Protein AF-A0A8I2YMV3-F1 (afdb_monomer_lite)

Organism: NCBI:txid495285

Foldseek 3Di:
DDDDDDDDDQQDWDDDPNDIDGDHDDPPPDDDPVRPDPPPPDDPPDPDPPPDPDDDDDDDPDPDDDDPPPDPPPVVVVVVVVVVVVVVVPDDDDDDDDDDDDPPPPDDPVVVVVCVVCVVVQVPDPPDDDPPDDDDDDDDPDDPPPCPPPPPVDFDPPDDPPDPVNVVCVVVVDDQQAADDPDPVSPHDNGDDDDDDDDDPDDPPNPDDD

Sequence (210 aa):
MASIPRPLRHLDRLIVGSTTLACHIHEDRTPCAECTSTGQGIIPLFAVPKEENCAAGKRPSDVAGIAPVQESRDAKKALTSLRRTLLSRLNPHDDHSSTPTQPSTSYIDRSARRRAMHPTSQLDSPGVQSPRSSSPGPVKPSRDRSSSSVIEDERPPPLPEHNVGRRLLMKQGWQPGTGLGLGDDGGGLVEPLEVHVMRHRAGLGSGVKV

Secondary structure (DSSP, 8-state):
-PPPP----TT-EEEETTEEEE----TTS---TTTS--STT---SS----------------S-----------HHHHHHHHHHHHHHTT-------------------HHHHHHHH-GGGGTTSTT----------------------------PPPPPTT-HHHHHHHHTT--TTPPPSS-TT--S-SSPPP-----SSPPTTTT---

pLDDT: mean 70.53, std 17.41, range [40.22, 95.94]

Radius of gyration: 31.3 Å; chains: 1; bounding box: 59×68×76 Å

Structure (mmCIF, N/CA/C/O backbone):
data_AF-A0A8I2YMV3-F1
#
_entry.id   AF-A0A8I2YMV3-F1
#
loop_
_atom_site.group_PDB
_atom_site.id
_atom_site.type_symbol
_atom_site.label_atom_id
_atom_site.label_alt_id
_atom_site.label_comp_id
_atom_site.label_asym_id
_atom_site.label_entity_id
_atom_site.label_seq_id
_atom_site.pdbx_PDB_ins_code
_atom_site.Cartn_x
_atom_site.Cartn_y
_atom_site.Cartn_z
_atom_site.occupancy
_atom_site.B_iso_or_equiv
_atom_site.auth_seq_id
_atom_site.auth_comp_id
_atom_site.auth_asym_id
_atom_site.auth_atom_id
_atom_site.pdbx_PDB_model_num
ATOM 1 N N . MET A 1 1 ? 21.345 -22.228 -9.339 1.00 51.81 1 MET A N 1
ATOM 2 C CA . MET A 1 1 ? 22.251 -21.622 -10.338 1.00 51.81 1 MET A CA 1
ATOM 3 C C . MET A 1 1 ? 21.576 -20.352 -10.828 1.00 51.81 1 MET A C 1
ATOM 5 O O . MET A 1 1 ? 20.430 -20.443 -11.243 1.00 51.81 1 MET A O 1
ATOM 9 N N . ALA A 1 2 ? 22.193 -19.182 -10.661 1.00 66.75 2 ALA A N 1
ATOM 10 C CA . ALA A 1 2 ? 21.615 -17.918 -11.126 1.00 66.75 2 ALA A CA 1
ATOM 11 C C . ALA A 1 2 ? 21.965 -17.705 -12.608 1.00 66.75 2 ALA A C 1
ATOM 13 O O . ALA A 1 2 ? 23.070 -18.046 -13.028 1.00 66.75 2 ALA A O 1
ATOM 14 N N . SER A 1 3 ? 21.027 -17.183 -13.398 1.00 82.94 3 SER A N 1
ATOM 15 C CA . SER A 1 3 ? 21.250 -16.857 -14.810 1.00 82.94 3 SER A CA 1
ATOM 16 C C . SER A 1 3 ? 22.216 -15.680 -14.972 1.00 82.94 3 SER A C 1
ATOM 18 O O . SER A 1 3 ? 22.262 -14.784 -14.130 1.00 82.94 3 SER A O 1
ATOM 20 N N . ILE A 1 4 ? 22.952 -15.658 -16.085 1.00 87.88 4 ILE A N 1
ATOM 21 C CA . ILE A 1 4 ? 23.818 -14.534 -16.466 1.00 87.88 4 ILE A CA 1
ATOM 22 C C . ILE A 1 4 ? 22.943 -13.294 -16.739 1.00 87.88 4 ILE A C 1
ATOM 24 O O . ILE A 1 4 ? 21.945 -13.418 -17.456 1.00 87.88 4 ILE A O 1
ATOM 28 N N . PRO A 1 5 ? 23.277 -12.110 -16.187 1.00 89.62 5 PRO A N 1
ATOM 29 C CA . PRO A 1 5 ? 22.501 -10.896 -16.415 1.00 89.62 5 PRO A CA 1
ATOM 30 C C . PRO A 1 5 ? 22.580 -10.473 -17.886 1.00 89.62 5 PRO A C 1
ATOM 32 O O . PRO A 1 5 ? 23.666 -10.384 -18.460 1.00 89.62 5 PRO A O 1
ATOM 35 N N . ARG A 1 6 ? 21.422 -10.191 -18.492 1.00 87.81 6 ARG A N 1
ATOM 36 C CA . ARG A 1 6 ? 21.310 -9.706 -19.872 1.00 87.81 6 ARG A CA 1
ATOM 37 C C . ARG A 1 6 ? 20.899 -8.230 -19.852 1.00 87.81 6 ARG A C 1
ATOM 39 O O . ARG A 1 6 ? 19.921 -7.909 -19.178 1.00 87.81 6 ARG A O 1
ATOM 46 N N . PRO A 1 7 ? 21.621 -7.332 -20.545 1.00 89.75 7 PRO A N 1
ATOM 47 C CA . PRO A 1 7 ? 21.222 -5.933 -20.629 1.00 89.75 7 PRO A CA 1
ATOM 48 C C . PRO A 1 7 ? 19.920 -5.818 -21.424 1.00 89.75 7 PRO A C 1
ATOM 50 O O . PRO A 1 7 ? 19.770 -6.471 -22.457 1.00 89.75 7 PRO A O 1
ATOM 53 N N . LEU A 1 8 ? 19.001 -4.992 -20.932 1.00 90.62 8 LEU A N 1
ATOM 54 C CA . LEU A 1 8 ? 17.726 -4.714 -21.585 1.00 90.62 8 LEU A CA 1
ATOM 55 C C . LEU A 1 8 ? 17.844 -3.482 -22.479 1.00 90.62 8 LEU A C 1
ATOM 57 O O . LEU A 1 8 ? 18.591 -2.552 -22.170 1.00 90.62 8 LEU A O 1
ATOM 61 N N . ARG A 1 9 ? 17.096 -3.483 -23.578 1.00 89.44 9 ARG A N 1
ATOM 62 C CA . ARG A 1 9 ? 16.975 -2.384 -24.539 1.00 89.44 9 ARG A CA 1
ATOM 63 C C . ARG A 1 9 ? 15.565 -1.798 -24.520 1.00 89.44 9 ARG A C 1
ATOM 65 O O . ARG A 1 9 ? 14.621 -2.395 -24.003 1.00 89.44 9 ARG A O 1
ATOM 72 N N . HIS A 1 10 ? 15.429 -0.601 -25.085 1.00 88.75 10 HIS A N 1
ATOM 73 C CA . HIS A 1 10 ? 14.125 0.009 -25.324 1.00 88.75 10 HIS A CA 1
ATOM 74 C C . HIS A 1 10 ? 13.271 -0.919 -26.213 1.00 88.75 10 HIS A C 1
ATOM 76 O O . HIS A 1 10 ? 13.754 -1.393 -27.239 1.00 88.75 10 HIS A O 1
ATOM 82 N N . LEU A 1 11 ? 12.022 -1.158 -25.807 1.00 88.38 11 LEU A N 1
ATOM 83 C CA . LEU A 1 11 ? 11.026 -2.076 -26.383 1.00 88.38 11 LEU A CA 1
ATOM 84 C C . LEU A 1 11 ? 11.278 -3.575 -26.181 1.00 88.38 11 LEU A C 1
ATOM 86 O O . LEU A 1 11 ? 10.556 -4.395 -26.757 1.00 88.38 11 LEU A O 1
ATOM 90 N N . ASP A 1 12 ? 12.228 -3.958 -25.327 1.00 92.25 12 ASP A N 1
ATOM 91 C CA . ASP A 1 12 ? 12.352 -5.361 -24.935 1.00 92.25 12 ASP A CA 1
ATOM 92 C C . ASP A 1 12 ? 11.082 -5.831 -24.213 1.00 92.25 12 ASP A C 1
ATOM 94 O O . ASP A 1 12 ? 10.513 -5.127 -23.375 1.00 92.25 12 ASP A O 1
ATOM 98 N N . ARG A 1 13 ? 10.629 -7.045 -24.540 1.00 92.81 13 ARG A N 1
ATOM 99 C CA . ARG A 1 13 ? 9.453 -7.666 -23.924 1.00 92.81 13 ARG A CA 1
ATOM 100 C C . ARG A 1 13 ? 9.889 -8.722 -22.925 1.00 92.81 13 ARG A C 1
ATOM 102 O O . ARG A 1 13 ? 10.587 -9.671 -23.276 1.00 92.81 13 ARG A O 1
ATOM 109 N N . LEU A 1 14 ? 9.448 -8.564 -21.686 1.00 92.19 14 LEU A N 1
ATOM 110 C CA . LEU A 1 14 ? 9.696 -9.501 -20.601 1.00 92.19 14 LEU A CA 1
ATOM 111 C C . LEU A 1 14 ? 8.418 -10.268 -20.299 1.00 92.19 14 LEU A C 1
ATOM 113 O O . LEU A 1 14 ? 7.356 -9.670 -20.148 1.00 92.19 14 LEU A O 1
ATOM 117 N N . ILE A 1 15 ? 8.529 -11.586 -20.185 1.00 93.06 15 ILE A N 1
ATOM 118 C CA . ILE A 1 15 ? 7.408 -12.450 -19.826 1.00 93.06 15 ILE A CA 1
ATOM 119 C C . ILE A 1 15 ? 7.678 -12.996 -18.430 1.00 93.06 15 ILE A C 1
ATOM 121 O O . ILE A 1 15 ? 8.697 -13.645 -18.196 1.00 93.06 15 ILE A O 1
ATOM 125 N N . VAL A 1 16 ? 6.765 -12.718 -17.504 1.00 93.06 16 VAL A N 1
ATOM 126 C CA . VAL A 1 16 ? 6.800 -13.240 -16.136 1.00 93.06 16 VAL A CA 1
ATOM 127 C C . VAL A 1 16 ? 5.466 -13.925 -15.869 1.00 93.06 16 VAL A C 1
ATOM 129 O O . VAL A 1 16 ? 4.436 -13.268 -15.719 1.00 93.06 16 VAL A O 1
ATOM 132 N N . GLY A 1 17 ? 5.475 -15.259 -15.847 1.00 92.44 17 GLY A N 1
ATOM 133 C CA . GLY A 1 17 ? 4.245 -16.050 -15.789 1.00 92.44 17 GLY A CA 1
ATOM 134 C C . GLY A 1 17 ? 3.382 -15.803 -17.029 1.00 92.44 17 GLY A C 1
ATOM 135 O O . GLY A 1 17 ? 3.819 -16.070 -18.145 1.00 92.44 17 GLY A O 1
ATOM 136 N N . SER A 1 18 ? 2.175 -15.268 -16.833 1.00 92.75 18 SER A N 1
ATOM 137 C CA . SER A 1 18 ? 1.248 -14.870 -17.904 1.00 92.75 18 SER A CA 1
ATOM 138 C C . SER A 1 18 ? 1.357 -13.395 -18.306 1.00 92.75 18 SER A C 1
ATOM 140 O O . SER A 1 18 ? 0.737 -12.976 -19.283 1.00 92.75 18 SER A O 1
ATOM 142 N N . THR A 1 19 ? 2.105 -12.585 -17.556 1.00 94.81 19 THR A N 1
ATOM 143 C CA . THR A 1 19 ? 2.166 -11.138 -17.772 1.00 94.81 19 THR A CA 1
ATOM 144 C C . THR A 1 19 ? 3.306 -10.802 -18.719 1.00 94.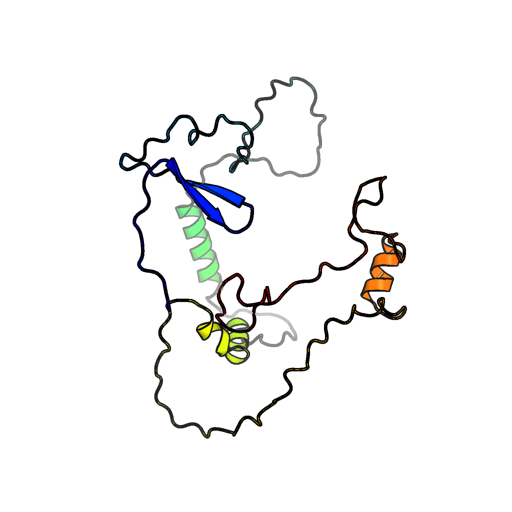81 19 THR A C 1
ATOM 146 O O . THR A 1 19 ? 4.459 -11.160 -18.474 1.00 94.81 19 THR A O 1
ATOM 149 N N . THR A 1 20 ? 2.985 -10.080 -19.793 1.00 95.38 20 THR A N 1
ATOM 150 C CA . THR A 1 20 ? 3.979 -9.520 -20.713 1.00 95.38 20 THR A CA 1
ATOM 151 C C . THR A 1 20 ? 4.174 -8.042 -20.401 1.00 95.38 20 THR A C 1
ATOM 153 O O . THR A 1 20 ? 3.227 -7.263 -20.456 1.00 95.38 20 THR A O 1
ATOM 156 N N . LEU A 1 21 ? 5.406 -7.662 -20.081 1.00 93.00 21 LEU A N 1
ATOM 157 C CA . LEU A 1 21 ? 5.826 -6.293 -19.798 1.00 93.00 21 LEU A CA 1
ATOM 158 C C . LEU A 1 21 ? 6.668 -5.773 -20.968 1.00 93.00 21 LEU A C 1
ATOM 160 O O . LEU A 1 21 ? 7.485 -6.516 -21.508 1.00 93.00 21 LEU A O 1
ATOM 164 N N . ALA A 1 22 ? 6.493 -4.506 -21.344 1.00 92.06 22 ALA A N 1
ATOM 165 C CA . ALA A 1 22 ? 7.343 -3.820 -22.317 1.00 92.06 22 ALA A CA 1
ATOM 166 C C . ALA A 1 22 ? 8.287 -2.852 -21.591 1.00 92.06 22 ALA A C 1
ATOM 168 O O . ALA A 1 22 ? 7.855 -2.045 -20.767 1.00 92.06 22 ALA A O 1
ATOM 169 N N . CYS A 1 23 ? 9.585 -2.947 -21.866 1.00 92.00 23 CYS A N 1
ATOM 170 C CA . CYS A 1 23 ? 10.603 -2.094 -21.269 1.00 92.00 23 CYS A CA 1
ATOM 171 C C . CYS A 1 23 ? 10.767 -0.811 -22.080 1.00 92.00 23 CYS A C 1
ATOM 173 O O . CYS A 1 23 ? 11.115 -0.862 -23.253 1.00 92.00 23 CYS A O 1
ATOM 175 N N . HIS A 1 24 ? 10.614 0.349 -21.445 1.00 90.44 24 HIS A N 1
ATOM 176 C CA . HIS A 1 24 ? 10.937 1.636 -22.059 1.00 90.44 24 HIS A CA 1
ATOM 177 C C . HIS A 1 24 ? 12.144 2.246 -21.346 1.00 90.44 24 HIS A C 1
ATOM 179 O O . HIS A 1 24 ? 12.074 2.602 -20.172 1.00 90.44 24 HIS A O 1
ATOM 185 N N . ILE A 1 25 ? 13.274 2.324 -22.054 1.00 90.88 25 ILE A N 1
ATOM 186 C CA . ILE A 1 25 ? 14.526 2.922 -21.570 1.00 90.88 25 ILE A CA 1
ATOM 187 C C . ILE A 1 25 ? 14.824 4.157 -22.425 1.00 90.88 25 ILE A C 1
ATOM 189 O O . ILE A 1 25 ? 14.799 4.056 -23.649 1.00 90.88 25 ILE A O 1
ATOM 193 N N . HIS A 1 26 ? 15.076 5.307 -21.796 1.00 87.19 26 HIS A N 1
ATOM 194 C CA . HIS A 1 26 ? 15.343 6.582 -22.471 1.00 87.19 26 HIS A CA 1
ATOM 195 C C . HIS A 1 26 ? 16.682 7.152 -22.000 1.00 87.19 26 HIS A C 1
ATOM 197 O O . HIS A 1 26 ? 16.773 7.653 -20.878 1.00 87.19 26 HIS A O 1
ATOM 203 N N . GLU A 1 27 ? 17.714 7.068 -22.842 1.00 80.44 27 GLU A N 1
ATOM 204 C CA . GLU A 1 27 ? 19.065 7.557 -22.517 1.00 80.44 27 GLU A CA 1
ATOM 205 C C . GLU A 1 27 ? 19.085 9.085 -22.335 1.00 80.44 27 GLU A C 1
ATOM 207 O O . GLU A 1 27 ? 19.656 9.588 -21.368 1.00 80.44 27 GLU A O 1
ATOM 212 N N . ASP A 1 28 ? 18.328 9.810 -23.162 1.00 80.38 28 ASP A N 1
ATOM 213 C CA . ASP A 1 28 ? 18.250 11.277 -23.137 1.00 80.38 28 ASP A CA 1
ATOM 214 C C . ASP A 1 28 ? 17.201 11.826 -22.154 1.00 80.38 28 ASP A C 1
ATOM 216 O O . ASP A 1 28 ? 16.903 13.021 -22.146 1.00 80.38 28 ASP A O 1
ATOM 220 N N . ARG A 1 29 ? 16.603 10.957 -21.320 1.00 80.00 29 ARG A N 1
ATOM 221 C CA . ARG A 1 29 ? 15.466 11.277 -20.427 1.00 80.00 29 ARG A CA 1
ATOM 222 C C . ARG A 1 29 ? 14.237 11.848 -21.149 1.00 80.00 29 ARG A C 1
ATOM 224 O O . ARG A 1 29 ? 13.355 12.414 -20.505 1.00 80.00 29 ARG A O 1
ATOM 231 N N . THR A 1 30 ? 14.155 11.685 -22.465 1.00 85.12 30 THR A N 1
ATOM 232 C CA . THR A 1 30 ? 13.015 12.090 -23.286 1.00 85.12 30 THR A CA 1
ATOM 233 C C . THR A 1 30 ? 12.027 10.923 -23.402 1.00 85.12 30 THR A C 1
ATOM 235 O O . THR A 1 30 ? 12.369 9.887 -23.970 1.00 85.12 30 THR A O 1
ATOM 238 N N . PRO A 1 31 ? 10.808 11.030 -22.840 1.00 86.62 31 PRO A N 1
ATOM 239 C CA . PRO A 1 31 ? 9.820 9.958 -22.928 1.00 86.62 31 PRO A CA 1
ATOM 240 C C . PRO A 1 31 ? 9.318 9.788 -24.369 1.00 86.62 31 PRO A C 1
ATOM 242 O O . PRO A 1 31 ? 9.098 10.772 -25.076 1.00 86.62 31 PRO A O 1
ATOM 245 N N . CYS A 1 32 ? 9.092 8.545 -24.805 1.00 85.00 32 CYS A N 1
ATOM 246 C CA . CYS A 1 32 ? 8.369 8.277 -26.054 1.00 85.00 32 CYS A CA 1
ATOM 247 C C . CYS A 1 32 ? 6.866 8.542 -25.891 1.00 85.00 32 CYS A C 1
ATOM 249 O O . CYS A 1 32 ? 6.377 8.685 -24.773 1.00 85.00 32 CYS A O 1
ATOM 251 N N . ALA A 1 33 ? 6.119 8.525 -26.999 1.00 82.44 33 ALA A N 1
ATOM 252 C CA . ALA A 1 33 ? 4.673 8.775 -27.013 1.00 82.44 33 ALA A CA 1
ATOM 253 C C . ALA A 1 33 ? 3.870 7.888 -26.037 1.00 82.44 33 ALA A C 1
ATOM 255 O O . ALA A 1 33 ? 2.876 8.329 -25.473 1.00 82.44 33 ALA A O 1
ATOM 256 N N . GLU A 1 34 ? 4.323 6.655 -25.794 1.00 79.56 34 GLU A N 1
ATOM 257 C CA . GLU A 1 34 ? 3.692 5.741 -24.828 1.00 79.56 34 GLU A CA 1
ATOM 258 C C . GLU A 1 34 ? 4.071 6.038 -23.365 1.00 79.56 34 GLU A C 1
ATOM 260 O O . GLU A 1 34 ? 3.314 5.728 -22.450 1.00 79.56 34 GLU A O 1
ATOM 265 N N . CYS A 1 35 ? 5.229 6.663 -23.122 1.00 85.44 35 CYS A N 1
ATOM 266 C CA . CYS A 1 35 ? 5.682 7.046 -21.781 1.00 85.44 35 CYS A CA 1
ATOM 267 C C . CYS A 1 35 ? 5.239 8.458 -21.386 1.00 85.44 35 CYS A C 1
ATOM 269 O O . CYS A 1 35 ? 5.267 8.805 -20.203 1.00 85.44 35 CYS A O 1
ATOM 271 N N . THR A 1 36 ? 4.836 9.290 -22.348 1.00 83.69 36 THR A N 1
ATOM 272 C CA . THR A 1 36 ? 4.198 10.573 -22.062 1.00 83.69 36 THR A CA 1
ATOM 273 C C . THR A 1 36 ? 2.793 10.323 -21.530 1.00 83.69 36 THR A C 1
ATOM 275 O O . THR A 1 36 ? 1.894 9.970 -22.286 1.00 83.69 36 THR A O 1
ATOM 278 N N . SER A 1 37 ? 2.591 10.512 -20.224 1.00 75.19 37 SER A N 1
ATOM 279 C CA . SER A 1 37 ? 1.257 10.440 -19.625 1.00 75.19 37 SER A CA 1
ATOM 280 C C . SER A 1 37 ? 0.343 11.481 -20.276 1.00 75.19 37 SER A C 1
ATOM 282 O O . SER A 1 37 ? 0.535 12.684 -20.111 1.00 75.19 37 SER A O 1
ATOM 284 N N . THR A 1 38 ? -0.666 11.016 -21.014 1.00 66.38 38 THR A N 1
ATOM 285 C CA . THR A 1 38 ? -1.664 11.838 -21.725 1.00 66.38 38 THR A CA 1
ATOM 286 C C . THR A 1 38 ? -2.668 12.517 -20.771 1.00 66.38 38 THR A C 1
ATOM 288 O O . THR A 1 38 ? -3.756 12.915 -21.170 1.00 66.38 38 THR A O 1
ATOM 291 N N . GLY A 1 39 ? -2.347 12.662 -19.482 1.00 65.88 39 GLY A N 1
ATOM 292 C CA . GLY A 1 39 ? -3.196 13.357 -18.506 1.00 65.88 39 GLY A CA 1
ATOM 293 C C . GLY A 1 39 ? -4.363 12.536 -17.950 1.00 65.88 39 GLY A C 1
ATOM 294 O O . GLY A 1 39 ? -4.972 12.939 -16.961 1.00 65.88 39 GLY A O 1
ATOM 295 N N . GLN A 1 40 ? -4.658 11.366 -18.515 1.00 61.62 40 GLN A N 1
ATOM 296 C CA . GLN A 1 40 ? -5.660 10.452 -17.971 1.00 61.62 40 GLN A CA 1
ATOM 297 C C . GLN A 1 40 ? -5.049 9.649 -16.812 1.00 61.62 40 GLN A C 1
ATOM 299 O O . GLN A 1 40 ? -4.145 8.845 -17.014 1.00 61.62 40 GLN A O 1
ATOM 304 N N . GLY A 1 41 ? -5.519 9.897 -15.585 1.00 67.25 41 GLY A N 1
ATOM 305 C CA . GLY A 1 41 ? -5.094 9.156 -14.388 1.00 67.25 41 GLY A CA 1
ATOM 306 C C . GLY A 1 41 ? -3.931 9.765 -13.598 1.00 67.25 41 GLY A C 1
ATOM 307 O O . GLY A 1 41 ? -3.360 9.092 -12.742 1.00 67.25 41 GLY A O 1
ATOM 308 N N . ILE A 1 42 ? -3.575 11.031 -13.839 1.00 73.81 42 ILE A N 1
ATOM 309 C CA . ILE A 1 42 ? -2.624 11.737 -12.970 1.00 73.81 42 ILE A CA 1
ATOM 310 C C . ILE A 1 42 ? -3.304 11.991 -11.622 1.00 73.81 42 ILE A C 1
ATOM 312 O O . ILE A 1 42 ? -4.289 12.721 -11.547 1.00 73.81 42 ILE A O 1
ATOM 316 N N . ILE A 1 43 ? -2.772 11.399 -10.552 1.00 76.62 43 ILE A N 1
ATOM 317 C CA . ILE A 1 43 ? -3.184 11.714 -9.182 1.00 76.62 43 ILE A CA 1
ATOM 318 C C . ILE A 1 43 ? -2.633 13.111 -8.856 1.00 76.62 43 ILE A C 1
ATOM 320 O O . ILE A 1 43 ? -1.409 13.278 -8.830 1.00 76.62 43 ILE A O 1
ATOM 324 N N . PRO A 1 44 ? -3.483 14.128 -8.629 1.00 74.50 44 PRO A N 1
ATOM 325 C CA . PRO A 1 44 ? -3.008 15.470 -8.334 1.00 74.50 44 PRO A CA 1
ATOM 326 C C . PRO A 1 44 ? -2.288 15.468 -6.982 1.00 74.50 44 PRO A C 1
ATOM 328 O O . PRO A 1 44 ? -2.899 15.282 -5.934 1.00 74.50 44 PRO A O 1
ATOM 331 N N . LEU A 1 45 ? -0.967 15.668 -7.017 1.00 76.25 45 LEU A N 1
ATOM 332 C CA . LEU A 1 45 ? -0.119 15.702 -5.817 1.00 76.25 45 LEU A CA 1
ATOM 333 C C . LEU A 1 45 ? -0.342 16.966 -4.977 1.00 76.25 45 LEU A C 1
ATOM 335 O O . LEU A 1 45 ? -0.017 16.994 -3.792 1.00 76.25 45 LEU A O 1
ATOM 339 N N . PHE A 1 46 ? -0.918 18.001 -5.587 1.00 79.25 46 PHE A N 1
ATOM 340 C CA . PHE A 1 46 ? -1.284 19.249 -4.936 1.00 79.25 46 PHE A CA 1
ATOM 341 C C . PHE A 1 46 ? -2.750 19.548 -5.224 1.00 79.25 46 PHE A C 1
ATOM 343 O O . PHE A 1 46 ? -3.217 19.363 -6.350 1.00 79.25 46 PHE A O 1
ATOM 350 N N . ALA A 1 47 ? -3.470 20.022 -4.208 1.00 74.25 47 ALA A N 1
ATOM 351 C CA . ALA A 1 47 ? -4.817 20.533 -4.388 1.00 74.25 47 ALA A CA 1
ATOM 352 C C . ALA A 1 47 ? -4.742 21.754 -5.310 1.00 74.25 47 ALA A C 1
ATOM 354 O O . ALA A 1 47 ? -4.287 22.821 -4.900 1.00 74.25 47 ALA A O 1
ATOM 355 N N . VAL A 1 48 ? -5.145 21.581 -6.566 1.00 68.62 48 VAL A N 1
ATOM 356 C CA . VAL A 1 48 ? -5.339 22.709 -7.472 1.00 68.62 48 VAL A CA 1
ATOM 357 C C . VAL A 1 48 ? -6.562 23.461 -6.944 1.00 68.62 48 VAL A C 1
ATOM 359 O O . VAL A 1 48 ? -7.628 22.846 -6.827 1.00 68.62 48 VAL A O 1
ATOM 362 N N . PRO A 1 49 ? -6.444 24.749 -6.571 1.00 64.56 49 PRO A N 1
ATOM 363 C CA . PRO A 1 49 ? -7.619 25.544 -6.280 1.00 64.56 49 PRO A CA 1
ATOM 364 C C . PRO A 1 49 ? -8.461 25.571 -7.551 1.00 64.56 49 PRO A C 1
ATOM 366 O O . PRO A 1 49 ? -8.020 26.026 -8.604 1.00 64.56 49 PRO A O 1
ATOM 369 N N . LYS A 1 50 ? -9.656 24.995 -7.461 1.00 57.38 50 LYS A N 1
ATOM 370 C CA . LYS A 1 50 ? -10.624 24.990 -8.545 1.00 57.38 50 LYS A CA 1
ATOM 371 C C . LYS A 1 50 ? -11.034 26.447 -8.763 1.00 57.38 50 LYS A C 1
ATOM 373 O O . LYS A 1 50 ? -11.703 27.026 -7.909 1.00 57.38 50 LYS A O 1
ATOM 378 N N . GLU A 1 51 ? -10.591 27.053 -9.863 1.00 57.31 51 GLU A N 1
ATOM 379 C CA . GLU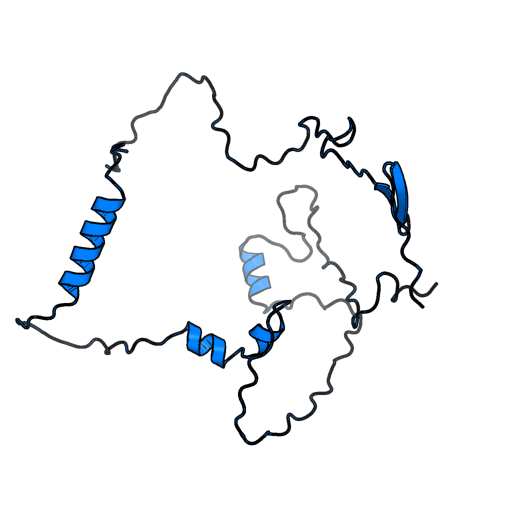 A 1 51 ? -11.115 28.343 -10.316 1.00 57.31 51 GLU A CA 1
ATOM 380 C C . GLU A 1 51 ? -12.534 28.119 -10.843 1.00 57.31 51 GLU A C 1
ATOM 382 O O . GLU A 1 51 ? -12.798 28.039 -12.040 1.00 57.31 51 GLU A O 1
ATOM 387 N N . GLU A 1 52 ? -13.461 27.927 -9.910 1.00 47.59 52 GLU A N 1
ATOM 388 C CA . GLU A 1 52 ? -14.883 28.008 -10.185 1.00 47.59 52 GLU A CA 1
ATOM 389 C C . GLU A 1 52 ? -15.268 29.469 -10.082 1.00 47.59 52 GLU A C 1
ATOM 391 O O . GLU A 1 52 ? -15.366 30.044 -8.996 1.00 47.59 52 GLU A O 1
ATOM 396 N N . ASN A 1 53 ? -15.484 30.068 -11.244 1.00 53.38 53 ASN A N 1
ATOM 397 C CA . ASN A 1 53 ? -16.183 31.327 -11.366 1.00 53.38 53 ASN A CA 1
ATOM 398 C C . ASN A 1 53 ? -17.641 31.095 -10.924 1.00 53.38 53 ASN A C 1
ATOM 400 O O . ASN A 1 53 ? -18.519 30.814 -11.733 1.00 53.38 53 ASN A O 1
ATOM 404 N N . CYS A 1 54 ? -17.872 31.143 -9.613 1.00 41.72 54 CYS A N 1
ATOM 405 C CA . CYS A 1 54 ? -19.180 31.018 -8.986 1.00 41.72 54 CYS A CA 1
ATOM 406 C C . CYS A 1 54 ? -19.409 32.254 -8.121 1.00 41.72 54 CYS A C 1
ATOM 408 O O . CYS A 1 54 ? -19.108 32.302 -6.927 1.00 41.72 54 CYS A O 1
ATOM 410 N N . ALA A 1 55 ? -19.947 33.280 -8.774 1.00 48.06 55 ALA A N 1
ATOM 411 C CA . ALA A 1 55 ? -20.713 34.312 -8.110 1.00 48.06 55 ALA A CA 1
ATOM 412 C C . ALA A 1 55 ? -21.870 33.681 -7.306 1.00 48.06 55 ALA A C 1
ATOM 414 O O . ALA A 1 55 ? -22.410 32.645 -7.686 1.00 48.06 55 ALA A O 1
ATOM 415 N N . ALA A 1 56 ? -22.275 34.394 -6.252 1.00 48.44 56 ALA A N 1
ATOM 416 C CA . ALA A 1 56 ? -23.451 34.193 -5.399 1.00 48.44 56 ALA A CA 1
ATOM 417 C C . ALA A 1 56 ? -23.260 33.387 -4.094 1.00 48.44 56 ALA A C 1
ATOM 419 O O . ALA A 1 56 ? -23.287 32.162 -4.050 1.00 48.44 56 ALA A O 1
ATOM 420 N N . GLY A 1 57 ? -23.235 34.143 -2.985 1.00 53.44 57 GLY A N 1
ATOM 421 C CA . GLY A 1 57 ? -24.070 33.819 -1.825 1.00 53.44 57 GLY A CA 1
ATOM 422 C C . GLY A 1 57 ? -23.400 33.190 -0.602 1.00 53.44 57 GLY A C 1
ATOM 423 O O . GLY A 1 57 ? -23.844 32.137 -0.154 1.00 53.44 57 GLY A O 1
ATOM 424 N N . LYS A 1 58 ? -22.417 33.849 0.029 1.00 41.34 58 LYS A N 1
ATOM 425 C CA . LYS A 1 58 ? -22.062 33.529 1.427 1.00 41.34 58 LYS A CA 1
ATOM 426 C C . LYS A 1 58 ? -22.885 34.388 2.391 1.00 41.34 58 LYS A C 1
ATOM 428 O O . LYS A 1 58 ? -22.696 35.597 2.480 1.00 41.34 58 LYS A O 1
ATOM 433 N N . ARG A 1 59 ? -23.814 33.729 3.090 1.00 45.59 59 ARG A N 1
ATOM 434 C CA . ARG A 1 59 ? -24.515 34.223 4.288 1.00 45.59 59 ARG A CA 1
ATOM 435 C C . ARG A 1 59 ? -23.499 34.541 5.404 1.00 45.59 59 ARG A C 1
ATOM 437 O O . ARG A 1 59 ? -22.480 33.851 5.478 1.00 45.59 59 ARG A O 1
ATOM 444 N N . PRO A 1 60 ? -23.759 35.529 6.279 1.00 46.84 60 PRO A N 1
ATOM 445 C CA . PRO A 1 60 ? -22.843 35.873 7.357 1.00 46.84 60 PRO A CA 1
ATOM 446 C C . PRO A 1 60 ? -22.926 34.821 8.470 1.00 46.84 60 PRO A C 1
ATOM 448 O O . PRO A 1 60 ? -23.959 34.649 9.110 1.00 46.84 60 PRO A O 1
ATOM 451 N N . SER A 1 61 ? -21.824 34.108 8.680 1.00 42.69 61 SER A N 1
ATOM 452 C CA . SER A 1 61 ? -21.549 33.378 9.915 1.00 42.69 61 SER A CA 1
ATOM 453 C C . SER A 1 61 ? -20.720 34.303 10.795 1.00 42.69 61 SER A C 1
ATOM 455 O O . SER A 1 61 ? -19.491 34.247 10.792 1.00 42.69 61 SER A O 1
ATOM 457 N N . ASP A 1 62 ? -21.412 35.187 11.504 1.00 49.28 62 ASP A N 1
ATOM 458 C CA . ASP A 1 62 ? -20.885 35.768 12.732 1.00 49.28 62 ASP A CA 1
ATOM 459 C C . ASP A 1 62 ? -20.661 34.634 13.754 1.00 49.28 62 ASP A C 1
ATOM 461 O O . ASP A 1 62 ? -21.370 33.629 13.721 1.00 49.28 62 ASP A O 1
ATOM 465 N N . VAL A 1 63 ? -19.699 34.805 14.664 1.00 52.12 63 VAL A N 1
ATOM 466 C CA . VAL A 1 63 ? -19.228 33.830 15.682 1.00 52.12 63 VAL A CA 1
ATOM 467 C C . VAL A 1 63 ? -18.091 32.898 15.227 1.00 52.12 63 VAL A C 1
ATOM 469 O O . VAL A 1 63 ? -18.217 31.682 15.148 1.00 52.12 63 VAL A O 1
ATOM 472 N N . ALA A 1 64 ? -16.926 33.496 14.989 1.00 46.44 64 ALA A N 1
ATOM 473 C CA . ALA A 1 64 ? -15.642 33.097 15.582 1.00 46.44 64 ALA A CA 1
ATOM 474 C C . ALA A 1 64 ? -14.590 34.079 15.057 1.00 46.44 64 ALA A C 1
ATOM 476 O O . ALA A 1 64 ? -14.081 33.936 13.947 1.00 46.44 64 ALA A O 1
ATOM 477 N N . GLY A 1 65 ? -14.316 35.129 15.832 1.00 50.53 65 GLY A N 1
ATOM 478 C CA . GLY A 1 65 ? -13.381 36.185 15.461 1.00 50.53 65 GLY A CA 1
ATOM 479 C C . GLY A 1 65 ? -11.955 35.664 15.307 1.00 50.53 65 GLY A C 1
ATOM 480 O O . GLY A 1 65 ? -11.190 35.673 16.263 1.00 50.53 65 GLY A O 1
ATOM 481 N N . ILE A 1 66 ? -11.593 35.250 14.095 1.00 46.56 66 ILE A N 1
ATOM 482 C CA . ILE A 1 66 ? -10.211 35.155 13.627 1.00 46.56 66 ILE A CA 1
ATOM 483 C C . ILE A 1 66 ? -10.216 35.610 12.166 1.00 46.56 66 ILE A C 1
ATOM 485 O O . ILE A 1 66 ? -10.463 34.833 11.247 1.00 46.56 66 ILE A O 1
ATOM 489 N N . ALA A 1 67 ? -9.974 36.902 11.950 1.00 43.94 67 ALA A N 1
ATOM 490 C CA . ALA A 1 67 ? -9.670 37.418 10.622 1.00 43.94 67 ALA A CA 1
ATOM 491 C C . ALA A 1 67 ? -8.340 36.806 10.136 1.00 43.94 67 ALA A C 1
ATOM 493 O O . ALA A 1 67 ? -7.379 36.773 10.913 1.00 43.94 67 ALA A O 1
ATOM 494 N N . PRO A 1 68 ? -8.221 36.362 8.871 1.00 44.50 68 PRO A N 1
ATOM 495 C CA . PRO A 1 68 ? -6.926 36.050 8.293 1.00 44.50 68 PRO A CA 1
ATOM 496 C C . PRO A 1 68 ? -6.242 37.379 7.961 1.00 44.50 68 PRO A C 1
ATOM 498 O O . PRO A 1 68 ? -6.341 37.894 6.851 1.00 44.50 68 PRO A O 1
ATOM 501 N N . VAL A 1 69 ? -5.572 37.975 8.949 1.00 44.94 69 VAL A N 1
ATOM 502 C CA . VAL A 1 69 ? -4.644 39.074 8.679 1.00 44.94 69 VAL A CA 1
ATOM 503 C C . VAL A 1 69 ? -3.412 38.460 8.032 1.00 44.94 69 VAL A C 1
ATOM 505 O O . VAL A 1 69 ? -2.570 37.832 8.675 1.00 44.94 69 VAL A O 1
ATOM 508 N N . GLN A 1 70 ? -3.357 38.627 6.720 1.00 53.03 70 GLN A N 1
ATOM 509 C CA . GLN A 1 70 ? -2.211 38.397 5.866 1.00 53.03 70 GLN A CA 1
ATOM 510 C C . GLN A 1 70 ? -1.131 39.432 6.210 1.00 53.03 70 GLN A C 1
ATOM 512 O O . GLN A 1 70 ? -0.944 40.424 5.518 1.00 53.03 70 GLN A O 1
ATOM 517 N N . GLU A 1 71 ? -0.430 39.215 7.319 1.00 49.72 71 GLU A N 1
ATOM 518 C CA . GLU A 1 71 ? 0.818 39.901 7.630 1.00 49.72 71 GLU A CA 1
ATOM 519 C C . GLU A 1 71 ? 1.946 38.883 7.554 1.00 49.72 71 GLU A C 1
ATOM 521 O O . GLU A 1 71 ? 2.016 37.936 8.341 1.00 49.72 71 GLU A O 1
ATOM 526 N N . SER A 1 72 ? 2.864 39.112 6.619 1.00 62.03 72 SER A N 1
ATOM 527 C CA . SER A 1 72 ? 4.196 38.522 6.580 1.00 62.03 72 SER A CA 1
ATOM 528 C C . SER A 1 72 ? 4.995 38.971 7.808 1.00 62.03 72 SER A C 1
ATOM 530 O O . SER A 1 72 ? 5.940 39.755 7.718 1.00 62.03 72 SER A O 1
ATOM 532 N N . ARG A 1 73 ? 4.597 38.514 8.995 1.00 61.69 73 ARG A N 1
ATOM 533 C CA . ARG A 1 73 ? 5.384 38.683 10.210 1.00 61.69 73 ARG A CA 1
ATOM 534 C C . ARG A 1 73 ? 6.664 37.907 9.983 1.00 61.69 73 ARG A C 1
ATOM 536 O O . ARG A 1 73 ? 6.616 36.683 9.893 1.00 61.69 73 ARG A O 1
ATOM 543 N N . ASP A 1 74 ? 7.777 38.626 9.841 1.00 75.50 74 ASP A N 1
ATOM 544 C CA . ASP A 1 74 ? 9.116 38.063 9.673 1.00 75.50 74 ASP A CA 1
ATOM 545 C C . ASP A 1 74 ? 9.263 36.837 10.579 1.00 75.50 74 ASP A C 1
ATOM 547 O O . ASP A 1 74 ? 9.393 36.974 11.799 1.00 75.50 74 ASP A O 1
ATOM 551 N N . ALA A 1 75 ? 9.228 35.632 9.999 1.00 79.69 75 ALA A N 1
ATOM 552 C CA . ALA A 1 75 ? 9.221 34.384 10.766 1.00 79.69 75 ALA A CA 1
ATOM 553 C C . ALA A 1 75 ? 10.421 34.323 11.722 1.00 79.69 75 ALA A C 1
ATOM 555 O O . ALA A 1 75 ? 10.334 33.818 12.838 1.00 79.69 75 ALA A O 1
ATOM 556 N N . LYS A 1 76 ? 11.531 34.955 11.323 1.00 79.12 76 LYS A N 1
ATOM 557 C CA . LYS A 1 76 ? 12.709 35.160 12.163 1.00 79.12 76 LYS A CA 1
ATOM 558 C C . LYS A 1 76 ? 12.386 35.969 13.422 1.00 79.12 76 LYS A C 1
ATOM 560 O O . LYS A 1 76 ? 12.737 35.520 14.508 1.00 79.12 76 LYS A O 1
ATOM 565 N N . LYS A 1 77 ? 11.682 37.103 13.333 1.00 85.25 77 LYS A N 1
ATOM 566 C CA . LYS A 1 77 ? 11.293 37.911 14.506 1.00 85.25 77 LYS A CA 1
ATOM 567 C C . LYS A 1 77 ? 10.350 37.141 15.430 1.00 85.25 77 LYS A C 1
ATOM 569 O O . LYS A 1 77 ? 10.596 37.136 16.632 1.00 85.25 77 LYS A O 1
ATOM 574 N N . ALA A 1 78 ? 9.369 36.425 14.876 1.00 83.62 78 ALA A N 1
ATOM 575 C CA . ALA A 1 78 ? 8.449 35.585 15.651 1.00 83.62 78 ALA A CA 1
ATOM 576 C C . ALA A 1 78 ? 9.176 34.446 16.392 1.00 83.62 78 ALA A C 1
ATOM 578 O O . ALA A 1 78 ? 8.920 34.180 17.566 1.00 83.62 78 ALA A O 1
ATOM 579 N N . LEU A 1 79 ? 10.146 33.805 15.736 1.00 86.06 79 LEU A N 1
ATOM 580 C CA . LEU A 1 79 ? 10.974 32.781 16.371 1.00 86.06 79 LEU A CA 1
ATOM 581 C C . LEU A 1 79 ? 11.912 33.380 17.420 1.00 86.06 79 LEU A C 1
ATOM 583 O O . LEU A 1 79 ? 12.125 32.765 18.460 1.00 86.06 79 LEU A O 1
ATOM 587 N N . THR A 1 80 ? 12.450 34.581 17.188 1.00 89.38 80 THR A N 1
ATOM 588 C CA . THR A 1 80 ? 13.344 35.241 18.154 1.00 89.38 80 THR A CA 1
ATOM 589 C C . THR A 1 80 ? 12.583 35.712 19.393 1.00 89.38 80 THR A C 1
ATOM 591 O O . THR A 1 80 ? 13.102 35.592 20.503 1.00 89.38 8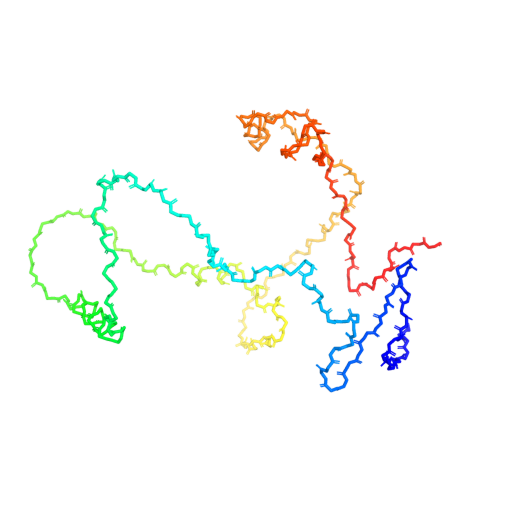0 THR A O 1
ATOM 594 N N . SER A 1 81 ? 11.352 36.214 19.236 1.00 85.00 81 SER A N 1
ATOM 595 C CA . SER A 1 81 ? 10.483 36.561 20.366 1.00 85.00 81 SER A CA 1
ATOM 596 C C . SER A 1 81 ? 10.097 35.315 21.153 1.00 85.00 81 SER A C 1
ATOM 598 O O . SER A 1 81 ? 10.254 35.307 22.369 1.00 85.00 81 SER A O 1
ATOM 600 N N . LEU A 1 82 ? 9.711 34.230 20.473 1.00 84.94 82 LEU A N 1
ATOM 601 C CA . LEU A 1 82 ? 9.373 32.966 21.127 1.00 84.94 82 LEU A CA 1
ATOM 602 C C . LEU A 1 82 ? 10.567 32.389 21.900 1.00 84.94 82 LEU A C 1
ATOM 604 O O . LEU A 1 82 ? 10.413 31.962 23.043 1.00 84.94 82 LEU A O 1
ATOM 608 N N . ARG A 1 83 ? 11.773 32.435 21.316 1.00 84.94 83 ARG A N 1
ATOM 609 C CA . ARG A 1 83 ? 13.006 31.996 21.987 1.00 84.94 83 ARG A CA 1
ATOM 610 C C . ARG A 1 83 ? 13.259 32.793 23.262 1.00 84.94 83 ARG A C 1
ATOM 612 O O . ARG A 1 83 ? 13.537 32.192 24.292 1.00 84.94 83 ARG A O 1
ATOM 619 N N . ARG A 1 84 ? 13.121 34.123 23.215 1.00 84.31 84 ARG A N 1
ATOM 620 C CA . ARG A 1 84 ? 13.261 34.976 24.406 1.00 84.31 84 ARG A CA 1
ATOM 621 C C . ARG A 1 84 ? 12.223 34.630 25.468 1.00 84.31 84 ARG A C 1
ATOM 623 O O . ARG A 1 84 ? 12.599 34.429 26.612 1.00 84.31 84 ARG A O 1
ATOM 630 N N . THR A 1 85 ? 10.952 34.475 25.099 1.00 83.62 85 THR A N 1
ATOM 631 C CA . THR A 1 85 ? 9.885 34.134 26.054 1.00 83.62 85 THR A CA 1
ATOM 632 C C . THR A 1 85 ? 10.127 32.791 26.743 1.00 83.62 85 THR A C 1
ATOM 634 O O . THR A 1 85 ? 9.921 32.677 27.948 1.00 83.62 85 THR A O 1
ATOM 637 N N . LEU A 1 86 ? 10.574 31.775 26.003 1.00 81.31 86 LEU A N 1
ATOM 638 C CA . LEU A 1 86 ? 10.832 30.448 26.567 1.00 81.31 86 LEU A CA 1
ATOM 639 C C . LEU A 1 86 ? 12.086 30.420 27.445 1.00 81.31 86 LEU A C 1
ATOM 641 O O . LEU A 1 86 ? 12.078 29.760 28.477 1.00 81.31 86 LEU A O 1
ATOM 645 N N . LEU A 1 87 ? 13.132 31.162 27.076 1.00 78.06 87 LEU A N 1
ATOM 646 C CA . LEU A 1 87 ? 14.359 31.250 27.869 1.00 78.06 87 LEU A CA 1
ATOM 647 C C . LEU A 1 87 ? 14.175 32.108 29.131 1.00 78.06 87 LEU A C 1
ATOM 649 O O . LEU A 1 87 ? 14.710 31.759 30.175 1.00 78.06 87 LEU A O 1
ATOM 653 N N . SER A 1 88 ? 13.365 33.172 29.082 1.00 70.06 88 SER A N 1
ATOM 654 C CA . SER A 1 88 ? 13.046 33.991 30.262 1.00 70.06 88 SER A CA 1
ATOM 655 C C . SER A 1 88 ? 12.204 33.249 31.304 1.00 70.06 88 SER A C 1
ATOM 657 O O . SER A 1 88 ? 12.347 33.519 32.489 1.00 70.06 88 SER A O 1
ATOM 659 N N . ARG A 1 89 ? 11.360 32.289 30.897 1.00 62.44 89 ARG A N 1
ATOM 660 C CA . ARG A 1 89 ? 10.575 31.446 31.826 1.00 62.44 89 ARG A CA 1
ATOM 661 C C . ARG A 1 89 ? 11.412 30.409 32.578 1.00 62.44 89 ARG A C 1
ATOM 663 O O . ARG A 1 89 ? 10.914 29.805 33.519 1.00 62.44 89 ARG A O 1
ATOM 670 N N . LEU A 1 90 ? 12.650 30.186 32.146 1.00 63.03 90 LEU A N 1
ATOM 671 C CA . LEU A 1 90 ? 13.578 29.243 32.766 1.00 63.03 90 LEU A CA 1
ATOM 672 C C . LEU A 1 90 ? 14.513 29.912 33.778 1.00 63.03 90 LEU A C 1
ATOM 674 O O . LEU A 1 90 ? 15.392 29.231 34.291 1.00 63.03 90 LEU A O 1
ATOM 678 N N . ASN A 1 91 ? 14.331 31.206 34.072 1.00 55.56 91 ASN A N 1
ATOM 679 C CA . ASN A 1 91 ? 14.979 31.856 35.208 1.00 55.56 91 ASN A CA 1
ATOM 680 C C . ASN A 1 91 ? 14.011 31.791 36.405 1.00 55.56 91 ASN A C 1
ATOM 682 O O . ASN A 1 91 ? 13.043 32.555 36.430 1.00 55.56 91 ASN A O 1
ATOM 686 N N . PRO A 1 92 ? 14.210 30.879 37.372 1.00 52.59 92 PRO A N 1
ATOM 687 C CA . PRO A 1 92 ? 13.455 30.890 38.607 1.00 52.59 92 PRO A CA 1
ATOM 688 C C . PRO A 1 92 ? 14.110 31.944 39.495 1.00 52.59 92 PRO A C 1
ATOM 690 O O . PRO A 1 92 ? 15.156 31.697 40.088 1.00 52.59 92 PRO A O 1
ATOM 693 N N . HIS A 1 93 ? 13.539 33.145 39.528 1.00 46.09 93 HIS A N 1
ATOM 694 C CA . HIS A 1 93 ? 13.738 33.996 40.689 1.00 46.09 93 HIS A CA 1
ATOM 695 C C . HIS A 1 93 ? 12.564 33.722 41.618 1.00 46.09 93 HIS A C 1
ATOM 697 O O . HIS A 1 93 ? 11.407 33.883 41.224 1.00 46.09 93 HIS A O 1
ATOM 703 N N . ASP A 1 94 ? 12.903 33.198 42.792 1.00 54.94 94 ASP A N 1
ATOM 704 C CA . ASP A 1 94 ? 12.020 33.018 43.933 1.00 54.94 94 ASP A CA 1
ATOM 705 C C . ASP A 1 94 ? 11.145 34.255 44.134 1.00 54.94 94 ASP A C 1
ATOM 707 O O . ASP A 1 94 ? 11.688 35.350 44.236 1.00 54.94 94 ASP A O 1
ATOM 711 N N . ASP A 1 95 ? 9.821 34.065 44.181 1.00 40.81 95 ASP A N 1
ATOM 712 C CA . ASP A 1 95 ? 8.919 34.850 45.030 1.00 40.81 95 ASP A CA 1
ATOM 713 C C . ASP A 1 95 ? 7.507 34.218 45.105 1.00 40.81 95 ASP A C 1
ATOM 715 O O . ASP A 1 95 ? 6.712 34.234 44.168 1.00 40.81 95 ASP A O 1
ATOM 719 N N . HIS A 1 96 ? 7.253 33.614 46.270 1.00 43.41 96 HIS A N 1
ATOM 720 C CA . HIS A 1 96 ? 5.998 33.459 47.021 1.00 43.41 96 HIS A CA 1
ATOM 721 C C . HIS A 1 96 ? 4.644 33.187 46.313 1.00 43.41 96 HIS A C 1
ATOM 723 O O . HIS A 1 96 ? 4.001 34.085 45.782 1.00 43.41 96 HIS A O 1
ATOM 729 N N . SER A 1 97 ? 4.069 31.994 46.560 1.00 42.03 97 SER A N 1
ATOM 730 C CA . SER A 1 97 ? 2.945 31.796 47.515 1.00 42.03 97 SER A CA 1
ATOM 731 C C . SER A 1 97 ? 2.004 30.618 47.152 1.00 42.03 97 SER A C 1
ATOM 733 O O . SER A 1 97 ? 1.454 30.544 46.058 1.00 42.03 97 SER A O 1
ATOM 735 N N . SER A 1 98 ? 1.736 29.764 48.154 1.00 42.19 98 SER A N 1
ATOM 736 C CA . SER A 1 98 ? 0.553 28.890 48.370 1.00 42.19 98 SER A CA 1
ATOM 737 C C . SER A 1 98 ? 0.326 27.549 47.611 1.00 42.19 98 SER A C 1
ATOM 739 O O . SER A 1 98 ? -0.423 27.496 46.649 1.00 42.19 98 SER A O 1
ATOM 741 N N . THR A 1 99 ? 0.792 26.438 48.230 1.00 42.16 99 THR A N 1
ATOM 742 C CA . THR A 1 99 ? 0.109 25.115 48.468 1.00 42.16 99 THR A CA 1
ATOM 743 C C . THR A 1 99 ? -0.384 24.225 47.282 1.00 42.16 99 THR A C 1
ATOM 745 O O . THR A 1 99 ? -0.483 24.690 46.158 1.00 42.16 99 THR A O 1
ATOM 748 N N . PRO A 1 100 ? -0.726 22.925 47.484 1.00 47.56 100 PRO A N 1
ATOM 749 C CA . PRO A 1 100 ? 0.185 21.781 47.594 1.00 47.56 100 PRO A CA 1
ATOM 750 C C . PRO A 1 100 ? 0.009 20.710 46.477 1.00 47.56 100 PRO A C 1
ATOM 752 O O . PRO A 1 100 ? -1.055 20.542 45.891 1.00 47.56 100 PRO A O 1
ATOM 755 N N . THR A 1 101 ? 1.061 19.905 46.280 1.00 48.66 101 THR A N 1
ATOM 756 C CA . THR A 1 101 ? 1.074 18.581 45.612 1.00 48.66 101 THR A CA 1
ATOM 757 C C . THR A 1 101 ? 0.908 18.548 44.086 1.00 48.66 101 THR A C 1
ATOM 759 O O . THR A 1 101 ? -0.167 18.298 43.547 1.00 48.66 101 THR A O 1
ATOM 762 N N . GLN A 1 102 ? 2.032 18.634 43.374 1.00 53.97 102 GLN A N 1
ATOM 763 C CA . GLN A 1 102 ? 2.213 17.941 42.096 1.00 53.97 102 GLN A CA 1
ATOM 764 C C . GLN A 1 102 ? 3.497 17.111 42.206 1.00 53.97 102 GLN A C 1
ATOM 766 O O . GLN A 1 102 ? 4.506 17.649 42.669 1.00 53.97 102 GLN A O 1
ATOM 771 N N . PRO A 1 103 ? 3.492 15.812 41.851 1.00 54.91 103 PRO A N 1
ATOM 772 C CA . PRO A 1 103 ? 4.723 15.039 41.844 1.00 54.91 103 PRO A CA 1
ATOM 773 C C . PRO A 1 103 ? 5.679 15.712 40.864 1.00 54.91 103 PRO A C 1
ATOM 775 O O . PRO A 1 103 ? 5.301 15.992 39.726 1.00 54.91 103 PRO A O 1
ATOM 778 N N . SER A 1 104 ? 6.905 15.993 41.305 1.00 61.25 104 SER A N 1
ATOM 779 C CA . SER A 1 104 ? 7.974 16.420 40.413 1.00 61.25 104 SER A CA 1
ATOM 780 C C . SER A 1 104 ? 8.061 15.394 39.287 1.00 61.25 104 SER A C 1
ATOM 782 O O . SER A 1 10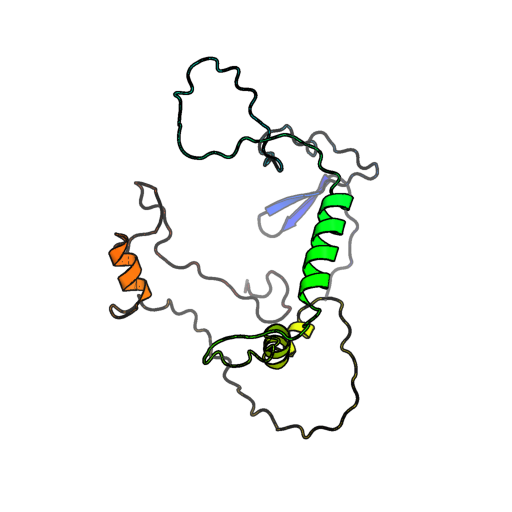4 ? 8.444 14.241 39.489 1.00 61.25 104 SER A O 1
ATOM 784 N N . THR A 1 105 ? 7.613 15.777 38.093 1.00 59.97 105 THR A N 1
ATOM 785 C CA . THR A 1 105 ? 7.669 14.886 36.944 1.00 59.97 105 THR A CA 1
ATOM 786 C C . THR A 1 105 ? 9.127 14.843 36.522 1.00 59.97 105 THR A C 1
ATOM 788 O O . THR A 1 105 ? 9.576 15.656 35.712 1.00 59.97 105 THR A O 1
ATOM 791 N N . SER A 1 106 ? 9.901 13.936 37.116 1.00 77.31 106 SER A N 1
ATOM 792 C CA . SER A 1 106 ? 11.195 13.578 36.559 1.00 77.31 106 SER A CA 1
ATOM 793 C C . SER A 1 106 ? 10.950 13.196 35.103 1.00 77.31 106 SER A C 1
ATOM 795 O O . SER A 1 106 ? 10.034 12.434 34.780 1.00 77.31 106 SER A O 1
ATOM 797 N N . TYR A 1 107 ? 11.680 13.839 34.197 1.00 83.69 107 TYR A N 1
ATOM 798 C CA . TYR A 1 107 ? 11.492 13.631 32.772 1.00 83.69 107 TYR A CA 1
ATOM 799 C C . TYR A 1 107 ? 11.778 12.164 32.448 1.00 83.69 107 TYR A C 1
ATOM 801 O O . TYR A 1 107 ? 12.917 11.703 32.507 1.00 83.69 107 TYR A O 1
ATOM 809 N N . ILE A 1 108 ? 10.726 11.413 32.128 1.00 83.44 108 ILE A N 1
ATOM 810 C CA . ILE A 1 108 ? 10.859 10.044 31.649 1.00 83.44 108 ILE A CA 1
ATOM 811 C C . ILE A 1 108 ? 11.041 10.124 30.140 1.00 83.44 108 ILE A C 1
ATOM 813 O O . ILE A 1 108 ? 10.084 10.389 29.406 1.00 83.44 108 ILE A O 1
ATOM 817 N N . ASP A 1 109 ? 12.253 9.838 29.671 1.00 87.19 109 ASP A N 1
ATOM 818 C CA . ASP A 1 109 ? 12.518 9.667 28.247 1.00 87.19 109 ASP A CA 1
ATOM 819 C C . ASP A 1 109 ? 11.831 8.382 27.745 1.00 87.19 109 ASP A C 1
ATOM 821 O O . ASP A 1 109 ? 12.374 7.270 27.764 1.00 87.19 109 ASP A O 1
ATOM 825 N N . ARG A 1 110 ? 10.577 8.536 27.304 1.00 88.38 110 ARG A N 1
ATOM 826 C CA . ARG A 1 110 ? 9.764 7.455 26.724 1.00 88.38 110 ARG A CA 1
ATOM 827 C C . ARG A 1 110 ? 10.433 6.845 25.484 1.00 88.38 110 ARG A C 1
ATOM 829 O O . ARG A 1 110 ? 10.211 5.668 25.198 1.00 88.38 110 ARG A O 1
ATOM 836 N N . SER A 1 111 ? 11.262 7.611 24.775 1.00 73.88 111 SER A N 1
ATOM 837 C CA . SER A 1 111 ? 12.036 7.175 23.607 1.00 73.88 111 SER A CA 1
ATOM 838 C C . SER A 1 111 ? 13.176 6.252 24.024 1.00 73.88 111 SER A C 1
ATOM 840 O O . SER A 1 111 ? 13.301 5.161 23.466 1.00 73.88 111 SER A O 1
ATOM 842 N N . ALA A 1 112 ? 13.956 6.632 25.041 1.00 83.69 112 ALA A N 1
ATOM 843 C CA . ALA A 1 112 ? 14.990 5.769 25.614 1.00 83.69 112 ALA A CA 1
ATOM 844 C C . ALA A 1 112 ? 14.391 4.461 26.147 1.00 83.69 112 ALA A C 1
ATOM 846 O O . ALA A 1 112 ? 14.901 3.380 25.851 1.00 83.69 112 ALA A O 1
ATOM 847 N N . ARG A 1 113 ? 13.247 4.534 26.840 1.00 87.69 113 ARG A N 1
ATOM 848 C CA . ARG A 1 113 ? 12.544 3.342 27.337 1.00 87.69 113 ARG A CA 1
ATOM 849 C C . ARG A 1 113 ? 12.086 2.418 26.202 1.00 87.69 113 ARG A C 1
ATOM 851 O O . ARG A 1 113 ? 12.231 1.206 26.317 1.00 87.69 113 ARG A O 1
ATOM 858 N N . ARG A 1 114 ? 11.595 2.961 25.082 1.00 82.81 114 ARG A N 1
ATOM 859 C CA . ARG A 1 114 ? 11.274 2.174 23.875 1.00 82.81 114 ARG A CA 1
ATOM 860 C C . ARG A 1 114 ? 12.509 1.528 23.244 1.00 82.81 114 ARG A C 1
ATOM 862 O O . ARG A 1 114 ? 12.441 0.355 22.889 1.00 82.81 114 ARG A O 1
ATOM 869 N N . ARG A 1 115 ? 13.629 2.255 23.134 1.00 84.19 115 ARG A N 1
ATOM 870 C CA . ARG A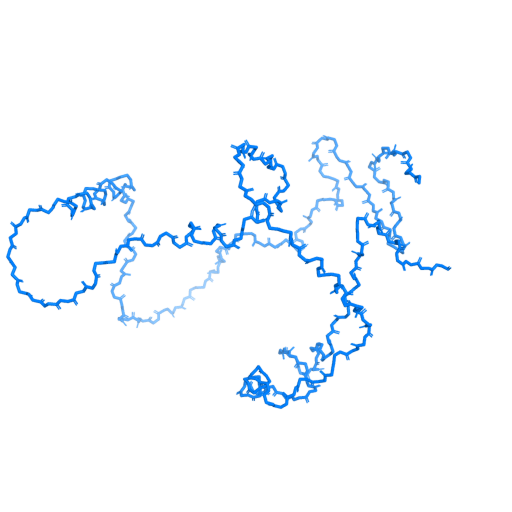 1 115 ? 14.898 1.717 22.604 1.00 84.19 115 ARG A CA 1
ATOM 871 C C . ARG A 1 115 ? 15.418 0.553 23.452 1.00 84.19 115 ARG A C 1
ATOM 873 O O . ARG A 1 115 ? 15.862 -0.439 22.890 1.00 84.19 115 ARG A O 1
ATOM 880 N N . ALA A 1 116 ? 15.300 0.646 24.780 1.00 82.06 116 ALA A N 1
ATOM 881 C CA . ALA A 1 116 ? 15.684 -0.426 25.702 1.00 82.06 116 ALA A CA 1
ATOM 882 C C . ALA A 1 116 ? 14.809 -1.686 25.564 1.00 82.06 116 ALA A C 1
ATOM 884 O O . ALA A 1 116 ? 15.312 -2.797 25.694 1.00 82.06 116 ALA A O 1
ATOM 885 N N . MET A 1 117 ? 13.512 -1.523 25.281 1.00 83.69 117 MET A N 1
ATOM 886 C CA . MET A 1 117 ? 12.579 -2.646 25.104 1.00 83.69 117 MET A CA 1
ATOM 887 C C . MET A 1 117 ? 12.680 -3.305 23.719 1.00 83.69 117 MET A C 1
ATOM 889 O O . MET A 1 117 ? 12.403 -4.494 23.592 1.00 83.69 117 MET A O 1
ATOM 893 N N . HIS A 1 118 ? 13.082 -2.555 22.686 1.00 79.94 118 HIS A N 1
ATOM 894 C CA . HIS A 1 118 ? 13.199 -3.040 21.305 1.00 79.94 118 HIS A CA 1
ATOM 895 C C . HIS A 1 118 ? 14.606 -2.818 20.717 1.00 79.94 118 HIS A C 1
ATOM 897 O O . HIS A 1 118 ? 14.748 -2.115 19.706 1.00 79.94 118 HIS A O 1
ATOM 903 N N . PRO A 1 119 ? 15.657 -3.429 21.300 1.00 67.19 119 PRO A N 1
ATOM 904 C CA . PRO A 1 119 ? 17.031 -3.281 20.816 1.00 67.19 119 PRO A CA 1
ATOM 905 C C . PRO A 1 119 ? 17.227 -3.830 19.392 1.00 67.19 119 PRO A C 1
ATOM 907 O O . PRO A 1 119 ? 18.122 -3.391 18.677 1.00 67.19 119 PRO A O 1
ATOM 910 N N . THR A 1 120 ? 16.361 -4.741 18.941 1.00 60.34 120 THR A N 1
ATOM 911 C CA . THR A 1 120 ? 16.427 -5.354 17.607 1.00 60.34 120 THR A CA 1
ATOM 912 C C . THR A 1 120 ? 15.904 -4.469 16.477 1.00 60.34 120 THR A C 1
ATOM 914 O O . THR A 1 120 ? 16.165 -4.768 15.317 1.00 60.34 120 THR A O 1
ATOM 917 N N . SER A 1 121 ? 15.230 -3.352 16.781 1.00 59.78 121 SER A N 1
ATOM 918 C CA . SER A 1 121 ? 14.737 -2.416 15.753 1.00 59.78 121 SER A CA 1
ATOM 919 C C . SER A 1 121 ? 15.855 -1.777 14.918 1.00 59.78 121 SER A C 1
ATOM 921 O O . SER A 1 121 ? 15.597 -1.292 13.822 1.00 59.78 121 SER A O 1
ATOM 923 N N . GLN A 1 122 ? 17.105 -1.802 15.398 1.00 56.72 122 GLN A N 1
ATOM 924 C CA . GLN A 1 122 ? 18.256 -1.312 14.633 1.00 56.72 122 GLN A CA 1
ATOM 925 C C . GLN A 1 122 ? 18.785 -2.303 13.587 1.00 56.72 122 GLN A C 1
ATOM 927 O O . GLN A 1 122 ? 19.505 -1.882 12.687 1.00 56.72 122 GLN A O 1
ATOM 932 N N . LEU A 1 123 ? 18.433 -3.590 13.674 1.00 55.47 123 LEU A N 1
ATOM 933 C CA . LEU A 1 123 ? 18.857 -4.607 12.700 1.00 55.47 123 LEU A CA 1
ATOM 934 C C . LEU A 1 123 ? 17.993 -4.622 11.430 1.00 55.47 123 LEU A C 1
ATOM 936 O O . LEU A 1 123 ? 18.399 -5.215 10.436 1.00 55.47 123 LEU A O 1
ATOM 940 N N . ASP A 1 124 ? 16.826 -3.973 11.460 1.00 54.56 124 ASP A N 1
ATOM 941 C CA . ASP A 1 124 ? 15.830 -4.012 10.379 1.00 54.56 124 ASP A CA 1
ATOM 942 C C . ASP A 1 124 ? 15.943 -2.825 9.399 1.00 54.56 124 ASP A C 1
ATOM 944 O O . ASP A 1 124 ? 15.158 -2.690 8.465 1.00 54.56 124 ASP A O 1
ATOM 948 N N . SER A 1 125 ? 16.938 -1.947 9.587 1.00 55.88 125 SER A N 1
ATOM 949 C CA . SER A 1 125 ? 17.204 -0.837 8.665 1.00 55.88 125 SER A CA 1
ATOM 950 C C . SER A 1 125 ? 18.346 -1.205 7.707 1.00 55.88 125 SER A C 1
ATOM 952 O O . SER A 1 125 ? 19.485 -1.383 8.158 1.00 55.88 125 SER A O 1
ATOM 954 N N . PRO A 1 126 ? 18.097 -1.341 6.391 1.00 51.25 126 PRO A N 1
ATOM 955 C CA . PRO A 1 126 ? 19.141 -1.699 5.439 1.00 51.25 126 PRO A CA 1
ATOM 956 C C . PRO A 1 126 ? 20.229 -0.612 5.398 1.00 51.25 126 PRO A C 1
ATOM 958 O O . PRO A 1 126 ? 19.961 0.537 5.062 1.00 51.25 126 PRO A O 1
ATOM 961 N N . GLY A 1 127 ? 21.471 -0.986 5.732 1.00 57.34 127 GLY A N 1
ATOM 962 C CA . GLY A 1 127 ? 22.661 -0.133 5.588 1.00 57.34 127 GLY A CA 1
ATOM 963 C C . GLY A 1 127 ? 23.292 0.403 6.880 1.00 57.34 127 GLY A C 1
ATOM 964 O O . GLY A 1 127 ? 24.326 1.063 6.801 1.00 57.34 127 GLY A O 1
ATOM 965 N N . VAL A 1 128 ? 22.746 0.110 8.066 1.00 58.62 128 VAL A N 1
ATOM 966 C CA . VAL A 1 128 ? 23.344 0.556 9.341 1.00 58.62 128 VAL A CA 1
ATOM 967 C C . VAL A 1 128 ? 24.247 -0.541 9.910 1.00 58.62 128 VAL A C 1
ATOM 969 O O . VAL A 1 128 ? 23.780 -1.591 10.346 1.00 58.62 128 VAL A O 1
ATOM 972 N N . GLN A 1 129 ? 25.564 -0.321 9.894 1.00 52.06 129 GLN A N 1
ATOM 973 C CA . GLN A 1 129 ? 26.514 -1.222 10.548 1.00 52.06 129 GLN A CA 1
ATOM 974 C C . GLN A 1 129 ? 26.338 -1.150 12.070 1.00 52.06 129 GLN A C 1
ATOM 976 O O . GLN A 1 129 ? 26.321 -0.068 12.654 1.00 52.06 129 GLN A O 1
ATOM 981 N N . SER A 1 130 ? 26.220 -2.316 12.708 1.00 54.59 130 SER A N 1
ATOM 982 C CA . SER A 1 130 ? 26.131 -2.447 14.164 1.00 54.59 130 SER A CA 1
ATOM 983 C C . SER A 1 130 ? 27.314 -1.740 14.837 1.00 54.59 130 SER A C 1
ATOM 985 O O . SER A 1 130 ? 28.460 -2.065 14.503 1.00 54.59 130 SER A O 1
ATOM 987 N N . PRO A 1 131 ? 27.105 -0.847 15.824 1.00 54.41 131 PRO A N 1
ATOM 988 C CA . PRO A 1 131 ? 28.209 -0.399 16.651 1.00 54.41 131 PRO A CA 1
ATOM 989 C C . PRO A 1 131 ? 28.688 -1.607 17.457 1.00 54.41 131 PRO A C 1
ATOM 991 O O . PRO A 1 131 ? 28.001 -2.108 18.348 1.00 54.41 131 PRO A O 1
ATOM 994 N N . ARG A 1 132 ? 29.866 -2.119 17.098 1.00 54.62 132 ARG A N 1
ATOM 995 C CA . ARG A 1 132 ? 30.633 -3.037 17.936 1.00 54.62 132 ARG A CA 1
ATOM 996 C C . ARG A 1 132 ? 30.951 -2.293 19.231 1.00 54.62 132 ARG A C 1
ATOM 998 O O . ARG A 1 132 ? 31.879 -1.494 19.266 1.00 54.62 132 ARG A O 1
ATOM 1005 N N . SER A 1 133 ? 30.168 -2.526 20.278 1.00 42.78 133 SER A N 1
ATOM 1006 C CA . SER A 1 133 ? 30.548 -2.150 21.635 1.00 42.78 133 SER A CA 1
ATOM 1007 C C . SER A 1 133 ? 30.985 -3.407 22.365 1.00 42.78 133 SER A C 1
ATOM 1009 O O . SER A 1 133 ? 30.191 -4.279 22.714 1.00 42.78 133 SER A O 1
ATOM 1011 N N . SER A 1 134 ? 32.296 -3.509 22.517 1.00 50.81 134 SER A N 1
ATOM 1012 C CA . SER A 1 134 ? 32.977 -4.435 23.400 1.00 50.81 134 SER A CA 1
ATOM 1013 C C . SER A 1 134 ? 32.530 -4.172 24.843 1.00 50.81 134 SER A C 1
ATOM 1015 O O . SER A 1 134 ? 32.898 -3.159 25.435 1.00 50.81 134 SER A O 1
ATOM 1017 N N . SER A 1 135 ? 31.745 -5.075 25.429 1.00 45.53 135 SER A N 1
ATOM 1018 C CA . SER A 1 135 ? 31.656 -5.235 26.886 1.00 45.53 135 SER A CA 1
ATOM 1019 C C . SER A 1 135 ? 31.190 -6.646 27.258 1.00 45.53 135 SER A C 1
ATOM 1021 O O . SER A 1 135 ? 30.246 -7.152 26.648 1.00 45.53 135 SER A O 1
ATOM 1023 N N . PRO A 1 136 ? 31.836 -7.298 28.243 1.00 44.66 136 PRO A N 1
ATOM 1024 C CA . PRO A 1 136 ? 31.503 -8.650 28.664 1.00 44.66 136 PRO A CA 1
ATOM 1025 C C . PRO A 1 136 ? 30.326 -8.609 29.649 1.00 44.66 136 PRO A C 1
ATOM 1027 O O . PRO A 1 136 ? 30.495 -8.329 30.832 1.00 44.66 136 PRO A O 1
ATOM 1030 N N . GLY A 1 137 ? 29.117 -8.872 29.158 1.00 41.84 137 GLY A N 1
ATOM 1031 C CA . GLY A 1 137 ? 27.942 -9.154 29.988 1.00 41.84 137 GLY A CA 1
ATOM 1032 C C . GLY A 1 137 ? 27.583 -10.643 29.919 1.00 41.84 137 GLY A C 1
ATOM 1033 O O . GLY A 1 137 ? 27.757 -11.244 28.857 1.00 41.84 137 GLY A O 1
ATOM 1034 N N . PRO A 1 138 ? 27.097 -11.269 31.009 1.00 41.28 138 PRO A N 1
ATOM 1035 C CA . PRO A 1 138 ? 26.828 -12.700 31.033 1.00 41.28 138 PRO A CA 1
ATOM 1036 C C . PRO A 1 138 ? 25.674 -13.032 30.085 1.00 41.28 138 PRO A C 1
ATOM 1038 O O . PRO A 1 138 ? 24.531 -12.609 30.278 1.00 41.28 138 PRO A O 1
ATOM 1041 N N . VAL A 1 139 ? 25.990 -13.808 29.052 1.00 40.22 139 VAL A N 1
ATOM 1042 C CA . VAL A 1 139 ? 25.021 -14.412 28.141 1.00 40.22 139 VAL A CA 1
ATOM 1043 C C . VAL A 1 139 ? 24.143 -15.387 28.926 1.00 40.22 139 VAL A C 1
ATOM 1045 O O . VAL A 1 139 ? 24.580 -16.456 29.343 1.00 40.22 139 VAL A O 1
ATOM 1048 N N . LYS A 1 140 ? 22.880 -15.021 29.158 1.00 52.25 140 LYS A N 1
ATOM 1049 C CA . LYS A 1 140 ? 21.862 -16.004 29.544 1.00 52.25 140 LYS A CA 1
ATOM 1050 C C . LYS A 1 140 ? 21.551 -16.842 28.299 1.00 52.25 140 LYS A C 1
ATOM 1052 O O . LYS A 1 140 ? 21.224 -16.238 27.277 1.00 52.25 140 LYS A O 1
ATOM 1057 N N . PRO A 1 141 ? 21.623 -18.184 28.347 1.00 41.72 141 PRO A N 1
ATOM 1058 C CA . PRO A 1 141 ? 21.216 -19.002 27.217 1.00 41.72 141 PRO A CA 1
ATOM 1059 C C . PRO A 1 141 ? 19.713 -18.813 27.008 1.00 41.72 141 PRO A C 1
ATOM 1061 O O . PRO A 1 141 ? 18.888 -19.199 27.841 1.00 41.72 141 PRO A O 1
ATOM 1064 N N . SER A 1 142 ? 19.355 -18.155 25.908 1.00 43.62 142 SER A N 1
ATOM 1065 C CA . SER A 1 142 ? 17.994 -18.130 25.399 1.00 43.62 142 SER A CA 1
ATOM 1066 C C . SER A 1 142 ? 17.619 -19.563 25.057 1.00 43.62 142 SER A C 1
ATOM 1068 O O . SER A 1 142 ? 18.130 -20.136 24.101 1.00 43.62 142 SER A O 1
ATOM 1070 N N . ARG A 1 143 ? 16.757 -20.143 25.890 1.00 46.97 143 ARG A N 1
ATOM 1071 C CA . ARG A 1 143 ? 16.057 -21.397 25.642 1.00 46.97 143 ARG A CA 1
ATOM 1072 C C . ARG A 1 143 ? 15.474 -21.339 24.234 1.00 46.97 143 ARG A C 1
ATOM 1074 O O . ARG A 1 143 ? 14.621 -20.489 23.978 1.00 46.97 143 ARG A O 1
ATOM 1081 N N . ASP A 1 144 ? 15.964 -22.213 23.359 1.00 42.12 144 ASP A N 1
ATOM 1082 C CA . ASP A 1 144 ? 15.411 -22.456 22.034 1.00 42.12 144 ASP A CA 1
ATOM 1083 C C . ASP A 1 144 ? 13.904 -22.637 22.165 1.00 42.12 144 ASP A C 1
ATOM 1085 O O . ASP A 1 144 ? 13.401 -23.674 22.604 1.00 42.12 144 ASP A O 1
ATOM 1089 N N . ARG A 1 145 ? 13.160 -21.591 21.809 1.00 46.50 145 ARG A N 1
ATOM 1090 C CA . ARG A 1 145 ? 11.726 -21.695 21.581 1.00 46.50 145 ARG A CA 1
ATOM 1091 C C . ARG A 1 145 ? 11.557 -22.124 20.133 1.00 46.50 145 ARG A C 1
ATOM 1093 O O . ARG A 1 145 ? 11.068 -21.379 19.291 1.00 46.50 145 ARG A O 1
ATOM 1100 N N . SER A 1 146 ? 11.991 -23.352 19.866 1.00 53.94 146 SER A N 1
ATOM 1101 C CA . SER A 1 146 ? 11.576 -24.133 18.709 1.00 53.94 146 SER A CA 1
ATOM 1102 C C . SER A 1 146 ? 10.102 -24.471 18.881 1.00 53.94 146 SER A C 1
ATOM 1104 O O . SER A 1 146 ? 9.718 -25.553 19.304 1.00 53.94 146 SER A O 1
ATOM 1106 N N . SER A 1 147 ? 9.264 -23.486 18.600 1.00 50.09 147 SER A N 1
ATOM 1107 C CA . SER A 1 147 ? 7.866 -23.683 18.260 1.00 50.09 147 SER A CA 1
ATOM 1108 C C . SER A 1 147 ? 7.537 -22.664 17.175 1.00 50.09 147 SER A C 1
ATOM 1110 O O . SER A 1 147 ? 6.743 -21.747 17.380 1.00 50.09 147 SER A O 1
ATOM 1112 N N . SER A 1 148 ? 8.194 -22.800 16.016 1.00 46.91 148 SER A N 1
ATOM 1113 C CA . SER A 1 148 ? 7.521 -22.440 14.769 1.00 46.91 148 SER A CA 1
ATOM 1114 C C . SER A 1 148 ? 6.342 -23.391 14.675 1.00 46.91 148 SER A C 1
ATOM 1116 O O . SER A 1 148 ? 6.483 -24.531 14.239 1.00 46.91 148 SER A O 1
ATOM 1118 N N . SER A 1 149 ? 5.213 -22.955 15.228 1.00 47.75 149 SER A N 1
ATOM 1119 C CA . SER A 1 149 ? 3.928 -23.581 14.998 1.00 47.75 149 SER A CA 1
ATOM 1120 C C . SER A 1 149 ? 3.771 -23.696 13.494 1.00 47.75 149 SER A C 1
ATOM 1122 O O . SER A 1 149 ? 3.883 -22.701 12.774 1.00 47.75 149 SER A O 1
ATOM 1124 N N . VAL A 1 150 ? 3.577 -24.929 13.047 1.00 47.78 150 VAL A N 1
ATOM 1125 C CA . VAL A 1 150 ? 2.975 -25.251 11.765 1.00 47.78 150 VAL A CA 1
ATOM 1126 C C . VAL A 1 150 ? 1.790 -24.298 11.611 1.00 47.78 150 VAL A C 1
ATOM 1128 O O . VAL A 1 150 ? 0.826 -24.386 12.364 1.00 47.78 150 VAL A O 1
ATOM 1131 N N . ILE A 1 151 ? 1.923 -23.295 10.739 1.00 56.41 151 ILE A N 1
ATOM 1132 C CA . ILE A 1 151 ? 0.757 -22.582 10.228 1.00 56.41 151 ILE A CA 1
ATOM 1133 C C . ILE A 1 151 ? 0.163 -23.594 9.264 1.00 56.41 151 ILE A C 1
ATOM 1135 O O . ILE A 1 151 ? 0.616 -23.728 8.127 1.00 56.41 151 ILE A O 1
ATOM 1139 N N . GLU A 1 152 ? -0.678 -24.447 9.829 1.00 50.19 152 GLU A N 1
ATOM 1140 C CA . GLU A 1 152 ? -1.603 -25.273 9.086 1.00 50.19 152 GLU A CA 1
ATOM 1141 C C . GLU A 1 152 ? -2.555 -24.295 8.401 1.00 50.19 152 GLU A C 1
ATOM 1143 O O . GLU A 1 152 ? -3.017 -23.336 9.025 1.00 50.19 152 GLU A O 1
ATOM 1148 N N . ASP A 1 153 ? -2.742 -24.489 7.100 1.00 54.94 153 ASP A N 1
ATOM 1149 C CA . ASP A 1 153 ? -3.556 -23.674 6.190 1.00 54.94 153 ASP A CA 1
ATOM 1150 C C . ASP A 1 153 ? -5.055 -23.868 6.480 1.00 54.94 153 ASP A C 1
ATOM 1152 O O . ASP A 1 153 ? -5.879 -24.115 5.603 1.00 54.94 153 ASP A O 1
ATOM 1156 N N . GLU A 1 154 ? -5.420 -23.862 7.759 1.00 61.41 154 GLU A N 1
ATOM 1157 C CA . GLU A 1 154 ? -6.782 -24.074 8.194 1.00 61.41 154 GLU A CA 1
ATOM 1158 C C . GLU A 1 154 ? -7.426 -22.719 8.459 1.00 61.41 154 GLU A C 1
ATOM 1160 O O . GLU A 1 154 ? -6.987 -21.920 9.294 1.00 61.41 154 GLU A O 1
ATOM 1165 N N . ARG A 1 155 ? -8.482 -22.459 7.687 1.00 63.62 155 ARG A N 1
ATOM 1166 C CA . ARG A 1 155 ? -9.347 -21.287 7.800 1.00 63.62 155 ARG A CA 1
ATOM 1167 C C . ARG A 1 155 ? -9.652 -21.011 9.281 1.00 63.62 155 ARG A C 1
ATOM 1169 O O . ARG A 1 155 ? -10.211 -21.885 9.947 1.00 63.62 155 ARG A O 1
ATOM 1176 N N . PRO A 1 156 ? -9.354 -19.806 9.808 1.00 67.50 156 PRO A N 1
ATOM 1177 C CA . PRO A 1 156 ? -9.641 -19.514 11.201 1.00 67.50 156 PRO A CA 1
ATOM 1178 C C . PRO A 1 156 ? -11.155 -19.607 11.442 1.00 67.50 156 PRO A C 1
ATOM 1180 O O . PRO A 1 156 ? -11.937 -19.105 10.625 1.00 67.50 156 PRO A O 1
ATOM 1183 N N . PRO A 1 157 ? -11.591 -20.233 12.548 1.00 74.31 157 PRO A N 1
ATOM 1184 C CA . PRO A 1 157 ? -13.005 -20.323 12.874 1.00 74.31 157 PRO A CA 1
ATOM 1185 C C . PRO A 1 157 ? -13.611 -18.918 13.021 1.00 74.31 157 PRO A C 1
ATOM 1187 O O . PRO A 1 157 ? -12.902 -17.966 13.372 1.00 74.31 157 PRO A O 1
ATOM 1190 N N . PRO A 1 158 ? -14.925 -18.762 12.775 1.00 79.06 158 PRO A N 1
ATOM 1191 C CA . PRO A 1 158 ? -15.588 -17.471 12.902 1.00 79.06 158 PRO A CA 1
ATOM 1192 C C . PRO A 1 158 ? -15.371 -16.875 14.298 1.00 79.06 158 PRO A C 1
ATOM 1194 O O . PRO A 1 158 ? -15.343 -17.587 15.304 1.00 79.06 158 PRO A O 1
ATOM 1197 N N . LEU A 1 159 ? -15.236 -15.545 14.361 1.00 83.31 159 LEU A N 1
ATOM 1198 C CA . LEU A 1 159 ? -14.987 -14.826 15.613 1.00 83.31 159 LEU A CA 1
ATOM 1199 C C . LEU A 1 159 ? -16.051 -15.185 16.665 1.00 83.31 159 LEU A C 1
ATOM 1201 O O . LEU A 1 159 ? -17.250 -15.048 16.387 1.00 83.31 159 LEU A O 1
ATOM 1205 N N . PRO A 1 160 ? -15.655 -15.579 17.887 1.00 87.75 160 PRO A N 1
ATOM 1206 C CA . PRO A 1 160 ? -16.606 -15.976 18.915 1.00 87.75 160 PRO A CA 1
ATOM 1207 C C . PRO A 1 160 ? -17.449 -14.784 19.388 1.00 87.75 160 PRO A C 1
ATOM 1209 O O . PRO A 1 160 ? -17.019 -13.631 19.331 1.00 87.75 160 PRO A O 1
ATOM 1212 N N . GLU A 1 161 ? -18.653 -15.050 19.896 1.00 87.00 161 GLU A N 1
ATOM 1213 C CA . GLU A 1 161 ? -19.639 -14.013 20.259 1.00 87.00 161 GLU A CA 1
ATOM 1214 C C . GLU A 1 161 ? -19.163 -13.051 21.352 1.00 87.00 161 GLU A C 1
ATOM 1216 O O . GLU A 1 161 ? -19.505 -11.869 21.355 1.00 87.00 161 GLU A O 1
ATOM 1221 N N . HIS A 1 162 ? -18.322 -13.538 22.264 1.00 92.69 162 HIS A N 1
ATOM 1222 C CA . HIS A 1 162 ? -17.770 -12.739 23.354 1.00 92.69 162 HIS A CA 1
ATOM 1223 C C . HIS A 1 162 ? -16.653 -11.781 22.903 1.00 92.69 162 HIS A C 1
ATOM 1225 O O . HIS A 1 162 ? -16.201 -10.954 23.698 1.00 92.69 162 HIS A O 1
ATOM 1231 N N . ASN A 1 163 ? -16.190 -11.869 21.649 1.00 94.25 163 ASN A N 1
ATOM 1232 C CA . ASN A 1 163 ? -15.120 -11.022 21.140 1.00 94.25 163 ASN A CA 1
ATOM 1233 C C . ASN A 1 163 ? -15.549 -9.543 21.136 1.00 94.25 163 ASN A C 1
ATOM 1235 O O . ASN A 1 163 ? -16.574 -9.164 20.565 1.00 94.25 163 ASN A O 1
ATOM 1239 N N . VAL A 1 164 ? -14.739 -8.687 21.764 1.00 95.94 164 VAL A N 1
ATOM 1240 C CA . VAL A 1 164 ? -15.030 -7.250 21.897 1.00 95.94 164 VAL A CA 1
ATOM 1241 C C . VAL A 1 164 ? -15.155 -6.569 20.530 1.00 95.94 164 VAL A C 1
ATOM 1243 O O . VAL A 1 164 ? -16.048 -5.743 20.347 1.00 95.94 164 VAL A O 1
ATOM 1246 N N . GLY A 1 165 ? -14.317 -6.947 19.562 1.00 94.38 165 GLY A N 1
ATOM 1247 C CA . GLY A 1 165 ? -14.359 -6.428 18.194 1.00 94.38 165 GLY A CA 1
ATOM 1248 C C . GLY A 1 165 ? -15.656 -6.797 17.478 1.00 94.38 165 GLY A C 1
ATOM 1249 O O . GLY A 1 165 ? -16.321 -5.914 16.941 1.00 94.38 165 GLY A O 1
ATOM 1250 N N . ARG A 1 166 ? -16.086 -8.064 17.565 1.00 93.50 166 ARG A N 1
ATOM 1251 C CA . ARG A 1 166 ? -17.381 -8.515 17.018 1.00 93.50 166 ARG A CA 1
ATOM 1252 C C . ARG A 1 166 ? -18.547 -7.716 17.606 1.00 93.50 166 ARG A C 1
ATOM 1254 O O . ARG A 1 166 ? -19.393 -7.226 16.864 1.00 93.50 166 ARG A O 1
ATOM 1261 N N . ARG A 1 167 ? -18.570 -7.523 18.929 1.00 94.94 167 ARG A N 1
ATOM 1262 C CA . ARG A 1 167 ? -19.609 -6.727 19.609 1.00 94.94 167 ARG A CA 1
ATOM 1263 C C . ARG A 1 167 ? -19.604 -5.262 19.178 1.00 94.94 167 ARG A C 1
ATOM 1265 O O . ARG A 1 167 ? -20.667 -4.652 19.100 1.00 94.94 167 ARG A O 1
ATOM 1272 N N . LEU A 1 168 ? -18.430 -4.685 18.930 1.00 95.69 168 LEU A N 1
ATOM 1273 C CA . LEU A 1 168 ? -18.312 -3.309 18.456 1.00 95.69 168 LEU A CA 1
ATOM 1274 C C . LEU A 1 168 ? -18.819 -3.170 17.017 1.00 95.69 168 LEU A C 1
ATOM 1276 O O . LEU A 1 168 ? -19.575 -2.244 16.745 1.00 95.69 168 LEU A O 1
ATOM 1280 N N . LEU A 1 169 ? -18.467 -4.105 16.134 1.00 93.50 169 LEU A N 1
ATOM 1281 C CA . LEU A 1 169 ? -18.960 -4.138 14.756 1.00 93.50 169 LEU A CA 1
ATOM 1282 C C . LEU A 1 169 ? -20.489 -4.246 14.718 1.00 93.50 169 LEU A C 1
ATOM 1284 O O . LEU A 1 169 ? -21.138 -3.441 14.054 1.00 93.50 169 LEU A O 1
ATOM 1288 N N . MET A 1 170 ? -21.076 -5.143 15.517 1.00 93.44 170 MET A N 1
ATOM 1289 C CA . MET A 1 170 ? -22.537 -5.265 15.628 1.00 93.44 170 MET A CA 1
ATOM 1290 C C . MET A 1 170 ? -23.215 -3.963 16.072 1.00 93.44 170 MET A C 1
ATOM 1292 O O . MET A 1 170 ? -24.274 -3.611 15.562 1.00 93.44 170 MET A O 1
ATOM 1296 N N . LYS A 1 171 ? -22.593 -3.199 16.981 1.00 95.38 171 LYS A N 1
ATOM 1297 C CA . LYS A 1 171 ? -23.105 -1.879 17.396 1.00 95.38 171 LYS A CA 1
ATOM 1298 C C . LYS A 1 171 ? -23.060 -0.829 16.285 1.00 95.38 171 LYS A C 1
ATOM 1300 O O . LYS A 1 171 ? -23.829 0.121 16.344 1.00 95.38 171 LYS A O 1
ATOM 1305 N N . GLN A 1 172 ? -22.175 -0.987 15.306 1.00 93.00 172 GLN A N 1
ATOM 1306 C CA . GLN A 1 172 ? -22.083 -0.119 14.128 1.00 93.00 172 GLN A CA 1
ATOM 1307 C C . GLN A 1 172 ? -22.996 -0.590 12.982 1.00 93.00 172 GLN A C 1
ATOM 1309 O O . GLN A 1 172 ? -22.887 -0.090 11.868 1.00 93.00 172 GLN A O 1
ATOM 1314 N N . GLY A 1 173 ? -23.889 -1.554 13.236 1.00 91.00 173 GLY A N 1
ATOM 1315 C CA . GLY A 1 173 ? -24.831 -2.071 12.242 1.00 91.00 173 GLY A CA 1
ATOM 1316 C C . GLY A 1 173 ? -24.275 -3.185 11.354 1.00 91.00 173 GLY A C 1
ATOM 1317 O O . GLY A 1 173 ? -24.978 -3.647 10.460 1.00 91.00 173 GLY A O 1
ATOM 1318 N N . TRP A 1 174 ? -23.048 -3.656 11.598 1.00 91.00 174 TRP A N 1
ATOM 1319 C CA . TRP A 1 174 ? -22.505 -4.810 10.883 1.00 91.00 174 TRP A CA 1
ATOM 1320 C C . TRP A 1 174 ? -23.181 -6.110 11.338 1.00 91.00 174 TRP A C 1
ATOM 1322 O O . TRP A 1 174 ? -23.349 -6.347 12.537 1.00 91.00 174 TRP A O 1
ATOM 1332 N N . GLN A 1 175 ? -23.531 -6.977 10.388 1.00 88.56 175 GLN A N 1
ATOM 1333 C CA . GLN A 1 175 ? -24.166 -8.268 10.653 1.00 88.56 175 GLN A CA 1
ATOM 1334 C C . GLN A 1 175 ? -23.200 -9.428 10.362 1.00 88.56 175 GLN A C 1
ATOM 1336 O O . GLN A 1 175 ? -22.426 -9.354 9.404 1.00 88.56 175 GLN A O 1
ATOM 1341 N N . PRO A 1 176 ? -23.219 -10.510 11.167 1.00 88.06 176 PRO A N 1
ATOM 1342 C CA . PRO A 1 176 ? -22.397 -11.686 10.903 1.00 88.06 176 PRO A CA 1
ATOM 1343 C C . PRO A 1 176 ? -22.670 -12.265 9.511 1.00 88.06 176 PRO A C 1
ATOM 1345 O O . PRO A 1 176 ? -23.817 -12.532 9.169 1.00 88.06 176 PRO A O 1
ATOM 1348 N N . GLY A 1 177 ? -21.610 -12.490 8.733 1.00 85.25 177 GLY A N 1
ATOM 1349 C CA . GLY A 1 177 ? -21.705 -13.015 7.367 1.00 85.25 177 GLY A CA 1
ATOM 1350 C C . GLY A 1 177 ? -21.790 -11.947 6.272 1.00 85.25 177 GLY A C 1
ATOM 1351 O O . GLY A 1 177 ? -21.745 -12.301 5.099 1.00 85.25 177 GLY A O 1
ATOM 1352 N N . THR A 1 178 ? -21.849 -10.659 6.626 1.00 87.06 178 THR A N 1
ATOM 1353 C CA . THR A 1 178 ? -21.861 -9.551 5.657 1.00 87.06 178 THR A CA 1
ATOM 1354 C C . THR A 1 178 ? -20.475 -8.912 5.524 1.00 87.06 178 THR A C 1
ATOM 1356 O O . THR A 1 178 ? -19.743 -8.775 6.506 1.00 87.06 178 THR A O 1
ATOM 1359 N N . GLY A 1 179 ? -20.107 -8.491 4.312 1.00 86.62 179 GLY A N 1
ATOM 1360 C CA . GLY A 1 179 ? -18.900 -7.698 4.064 1.00 86.62 179 GLY A CA 1
ATOM 1361 C C . GLY A 1 179 ? -19.024 -6.265 4.600 1.00 86.62 179 GLY A C 1
ATOM 1362 O O . GLY A 1 179 ? -20.115 -5.791 4.912 1.00 86.62 179 GLY A O 1
ATOM 1363 N N . LEU A 1 180 ? -17.899 -5.556 4.716 1.00 86.06 180 LEU A N 1
ATOM 1364 C CA . LEU A 1 180 ? -17.872 -4.128 5.068 1.00 86.06 180 LEU A CA 1
ATOM 1365 C C . LEU A 1 180 ? -17.803 -3.259 3.801 1.00 86.06 180 LEU A C 1
ATOM 1367 O O . LEU A 1 180 ? -17.069 -3.596 2.874 1.00 86.06 180 LEU A O 1
ATOM 1371 N N . GLY A 1 181 ? -18.498 -2.116 3.786 1.00 83.75 181 GLY A N 1
ATOM 1372 C CA . GLY A 1 181 ? -18.429 -1.117 2.707 1.00 83.75 181 GLY A CA 1
ATOM 1373 C C . GLY A 1 181 ? -19.789 -0.515 2.333 1.00 83.75 181 GLY A C 1
ATOM 1374 O O . GLY A 1 181 ? -20.828 -1.087 2.646 1.00 83.75 181 GLY A O 1
ATOM 1375 N N . LEU A 1 182 ? -19.777 0.651 1.674 1.00 70.31 182 LEU A N 1
ATOM 1376 C CA . LEU A 1 182 ? -20.962 1.258 1.055 1.00 70.31 182 LEU A CA 1
ATOM 1377 C C . LEU A 1 182 ? -21.084 0.726 -0.376 1.00 70.31 182 LEU A C 1
ATOM 1379 O O . LEU A 1 182 ? -20.541 1.304 -1.313 1.00 70.31 182 LEU A O 1
ATOM 1383 N N . GLY A 1 183 ? -21.762 -0.399 -0.530 1.00 65.62 183 GLY A N 1
ATOM 1384 C CA . GLY A 1 183 ? -22.187 -0.905 -1.826 1.00 65.62 183 GLY A CA 1
ATOM 1385 C C . GLY A 1 183 ? -23.428 -1.749 -1.609 1.00 65.62 183 GLY A C 1
ATOM 1386 O O . GLY A 1 183 ? -23.376 -2.698 -0.828 1.00 65.62 183 GLY A O 1
ATOM 1387 N N . ASP A 1 184 ? -24.527 -1.396 -2.275 1.00 59.12 184 ASP A N 1
ATOM 1388 C CA . ASP A 1 184 ? -25.803 -2.122 -2.180 1.00 59.12 184 ASP A CA 1
ATOM 1389 C C . ASP A 1 184 ? -25.673 -3.594 -2.617 1.00 59.12 184 ASP A C 1
ATOM 1391 O O . ASP A 1 184 ? -26.473 -4.436 -2.218 1.00 59.12 184 ASP A O 1
ATOM 1395 N N . ASP A 1 185 ? -24.607 -3.929 -3.347 1.00 60.28 185 ASP A N 1
ATOM 1396 C CA . ASP A 1 185 ? -24.325 -5.277 -3.846 1.00 60.28 185 ASP A CA 1
ATOM 1397 C C . ASP A 1 185 ? -23.580 -6.176 -2.844 1.00 60.28 185 ASP A C 1
ATOM 1399 O O . ASP A 1 185 ? -23.161 -7.280 -3.192 1.00 60.28 185 ASP A O 1
ATOM 1403 N N . GLY A 1 186 ? -23.336 -5.717 -1.609 1.00 61.81 186 GLY A N 1
ATOM 1404 C CA . GLY A 1 186 ? -22.606 -6.516 -0.617 1.00 61.81 186 GLY A CA 1
ATOM 1405 C C . GLY A 1 186 ? -21.173 -6.867 -1.047 1.00 61.81 186 GLY A C 1
ATOM 1406 O O . GLY A 1 186 ? -20.608 -7.839 -0.556 1.00 61.81 186 GLY A O 1
ATOM 1407 N N . GLY A 1 187 ? -20.568 -6.076 -1.943 1.00 69.44 187 GLY A N 1
ATOM 1408 C CA . GLY A 1 187 ? -19.279 -6.358 -2.595 1.00 69.44 187 GLY A CA 1
ATOM 1409 C C . GLY A 1 187 ? -18.036 -6.328 -1.693 1.00 69.44 187 GLY A C 1
ATOM 1410 O O . GLY A 1 187 ? -16.913 -6.416 -2.189 1.00 69.44 187 GLY A O 1
ATOM 1411 N N . GLY A 1 188 ? -18.204 -6.186 -0.378 1.00 80.31 188 GLY A N 1
ATOM 1412 C CA . GLY A 1 188 ? -17.113 -6.323 0.581 1.00 80.31 188 GLY A CA 1
ATOM 1413 C C . GLY A 1 188 ? -16.725 -7.791 0.760 1.00 80.31 188 GLY A C 1
ATOM 1414 O O . GLY A 1 188 ? -17.586 -8.659 0.878 1.00 80.31 188 GLY A O 1
ATOM 1415 N N . LEU A 1 189 ? -15.424 -8.076 0.833 1.00 83.31 189 LEU A N 1
ATOM 1416 C CA . LEU A 1 189 ? -14.934 -9.423 1.127 1.00 83.31 189 LEU A CA 1
ATOM 1417 C C . LEU A 1 189 ? -15.440 -9.880 2.505 1.00 83.31 189 LEU A C 1
ATOM 1419 O O . LEU A 1 189 ? -15.154 -9.248 3.523 1.00 83.31 189 LEU A O 1
ATOM 1423 N N . VAL A 1 190 ? -16.199 -10.975 2.521 1.00 85.88 190 VAL A N 1
ATOM 1424 C CA . VAL A 1 190 ? -16.668 -11.634 3.753 1.00 85.88 190 VAL A CA 1
ATOM 1425 C C . VAL A 1 190 ? -15.567 -12.516 4.333 1.00 85.88 190 VAL A C 1
ATOM 1427 O O . VAL A 1 190 ? -15.386 -12.586 5.549 1.00 85.88 190 VAL A O 1
ATOM 1430 N N . GLU A 1 191 ? -14.825 -13.188 3.454 1.00 83.06 191 GLU A N 1
ATOM 1431 C CA . GLU A 1 191 ? -13.755 -14.096 3.840 1.00 83.06 191 GLU A CA 1
ATOM 1432 C C . GLU A 1 191 ? -12.395 -13.378 3.832 1.00 83.06 191 GLU A C 1
ATOM 1434 O O . GLU A 1 191 ? -12.118 -12.591 2.918 1.00 83.06 191 GLU A O 1
ATOM 1439 N N . PRO A 1 192 ? -11.531 -13.626 4.836 1.00 84.94 192 PRO A N 1
ATOM 1440 C CA . PRO A 1 192 ? -10.170 -13.106 4.835 1.00 84.94 192 PRO A CA 1
ATOM 1441 C C . PRO A 1 192 ? -9.387 -13.587 3.612 1.00 84.94 192 PRO A C 1
ATOM 1443 O O . PRO A 1 192 ? -9.497 -14.744 3.212 1.00 84.94 192 PRO A O 1
ATOM 1446 N N . LEU A 1 193 ? -8.551 -12.711 3.055 1.00 85.00 193 LEU A N 1
ATOM 1447 C CA . LEU A 1 193 ? -7.629 -13.100 1.994 1.00 85.00 193 LEU A CA 1
ATOM 1448 C C . LEU A 1 193 ? -6.529 -13.997 2.556 1.00 85.00 193 LEU A C 1
ATOM 1450 O O . LEU A 1 193 ? -5.865 -13.650 3.536 1.00 85.00 193 LEU A O 1
ATOM 1454 N N . GLU A 1 194 ? -6.318 -15.125 1.894 1.00 83.94 194 GLU A N 1
ATOM 1455 C CA . GLU A 1 194 ? -5.206 -16.013 2.183 1.00 83.94 194 GLU A CA 1
ATOM 1456 C C . GLU A 1 194 ? -3.911 -15.401 1.645 1.00 83.94 194 GLU A C 1
ATOM 1458 O O . GLU A 1 194 ? -3.824 -14.977 0.489 1.00 83.94 194 GLU A O 1
ATOM 1463 N N . VAL A 1 195 ? -2.900 -15.305 2.507 1.00 82.69 195 VAL A N 1
ATOM 1464 C CA . VAL A 1 195 ? -1.609 -14.720 2.149 1.00 82.69 195 VAL A CA 1
ATOM 1465 C C . VAL A 1 195 ? -0.567 -15.819 2.136 1.00 82.69 195 VAL A C 1
ATOM 1467 O O . VAL A 1 195 ? -0.222 -16.382 3.173 1.00 82.69 195 VAL A O 1
ATOM 1470 N N . HIS A 1 196 ? -0.003 -16.076 0.961 1.00 80.56 196 HIS A N 1
ATOM 1471 C CA . HIS A 1 196 ? 1.086 -17.028 0.832 1.00 80.56 196 HIS A CA 1
ATOM 1472 C C . HIS A 1 196 ? 2.416 -16.385 1.250 1.00 80.56 196 HIS A C 1
ATOM 1474 O O . HIS A 1 196 ? 2.978 -15.541 0.548 1.00 80.56 196 HIS A O 1
ATOM 1480 N N . VAL A 1 197 ? 2.930 -16.772 2.417 1.00 80.50 197 VAL A N 1
ATOM 1481 C CA . VAL A 1 197 ? 4.200 -16.250 2.939 1.00 80.50 197 VAL A CA 1
ATOM 1482 C C . VAL A 1 197 ? 5.371 -17.039 2.355 1.00 80.50 197 VAL A C 1
ATOM 1484 O O . VAL A 1 197 ? 5.507 -18.241 2.586 1.00 80.50 197 VAL A O 1
ATOM 1487 N N . MET A 1 198 ? 6.277 -16.351 1.654 1.00 79.62 198 MET A N 1
ATOM 1488 C CA . MET A 1 198 ? 7.547 -16.941 1.224 1.00 79.62 198 MET A CA 1
ATOM 1489 C C . MET A 1 198 ? 8.438 -17.200 2.439 1.00 79.62 198 MET A C 1
ATOM 1491 O O . MET A 1 198 ? 8.870 -16.276 3.130 1.00 79.62 198 MET A O 1
ATOM 1495 N N . ARG A 1 199 ? 8.706 -18.478 2.722 1.00 79.62 199 ARG A N 1
ATOM 1496 C CA . ARG A 1 199 ? 9.623 -18.876 3.794 1.00 79.62 199 ARG A CA 1
ATOM 1497 C C . ARG A 1 199 ? 11.063 -18.681 3.317 1.00 79.62 199 ARG A C 1
ATOM 1499 O O . ARG A 1 199 ? 11.438 -19.182 2.262 1.00 79.62 199 ARG A O 1
ATOM 1506 N N . HIS A 1 200 ? 11.879 -18.009 4.133 1.00 77.12 200 HIS A N 1
ATOM 1507 C CA . HIS A 1 200 ? 13.271 -17.646 3.822 1.00 77.12 200 HIS A CA 1
ATOM 1508 C C . HIS A 1 200 ? 13.404 -16.701 2.609 1.00 77.12 200 HIS A C 1
ATOM 1510 O O . HIS A 1 200 ? 12.419 -16.275 2.019 1.00 77.12 200 HIS A O 1
ATOM 1516 N N . ARG A 1 201 ? 14.640 -16.343 2.228 1.00 80.31 201 ARG A N 1
ATOM 1517 C CA . ARG A 1 201 ? 14.952 -15.543 1.021 1.00 80.31 201 ARG A CA 1
ATOM 1518 C C . ARG A 1 201 ? 14.739 -16.349 -0.273 1.00 80.31 201 ARG A C 1
ATOM 1520 O O . ARG A 1 201 ? 15.571 -16.308 -1.177 1.00 80.31 201 ARG A O 1
ATOM 1527 N N . ALA A 1 202 ? 13.685 -17.155 -0.319 1.00 79.69 202 ALA A N 1
ATOM 1528 C CA . ALA A 1 202 ? 13.344 -17.958 -1.473 1.00 79.69 202 ALA A CA 1
ATOM 1529 C C . ALA A 1 202 ? 12.850 -17.037 -2.599 1.00 79.69 202 ALA A C 1
ATOM 1531 O O . ALA A 1 202 ? 12.159 -16.048 -2.356 1.00 79.69 202 ALA A O 1
ATOM 1532 N N . GLY A 1 203 ? 13.266 -17.326 -3.833 1.00 82.38 203 GLY A N 1
ATOM 1533 C CA . GLY A 1 203 ? 12.866 -16.538 -4.998 1.00 82.38 203 GLY A CA 1
ATOM 1534 C C . GLY A 1 203 ? 11.373 -16.680 -5.303 1.00 82.38 203 GLY A C 1
ATOM 1535 O O . GLY A 1 203 ? 10.736 -17.664 -4.914 1.00 82.38 203 GLY A O 1
ATOM 1536 N N . LEU A 1 204 ? 10.824 -15.714 -6.042 1.00 81.31 204 LEU A N 1
ATOM 1537 C CA . LEU A 1 204 ? 9.464 -15.796 -6.579 1.00 81.31 204 LEU A CA 1
ATOM 1538 C C . LEU A 1 204 ? 9.310 -17.087 -7.407 1.00 81.31 204 LEU A C 1
ATOM 1540 O O . LEU A 1 204 ? 10.172 -17.401 -8.226 1.00 81.31 204 LEU A O 1
ATOM 1544 N N . GLY A 1 205 ? 8.240 -17.849 -7.161 1.00 80.38 205 GLY A N 1
ATOM 1545 C CA . GLY A 1 205 ? 7.969 -19.136 -7.821 1.00 80.38 205 GLY A CA 1
ATOM 1546 C C . GLY A 1 205 ? 8.541 -20.377 -7.120 1.00 80.38 205 GLY A C 1
ATOM 1547 O O . GLY A 1 205 ? 8.188 -21.490 -7.486 1.00 80.38 205 GLY A O 1
ATOM 1548 N N . SER A 1 206 ? 9.359 -20.221 -6.075 1.00 76.06 206 SER A N 1
ATOM 1549 C CA . SER A 1 206 ? 9.966 -21.353 -5.345 1.00 76.06 206 SER A CA 1
ATOM 1550 C C . SER A 1 206 ? 8.973 -22.262 -4.603 1.00 76.06 206 SER A C 1
ATOM 1552 O O . SER A 1 206 ? 9.306 -23.408 -4.308 1.00 76.06 206 SER A O 1
ATOM 1554 N N . GLY A 1 207 ? 7.769 -21.766 -4.302 1.00 69.19 207 GLY A N 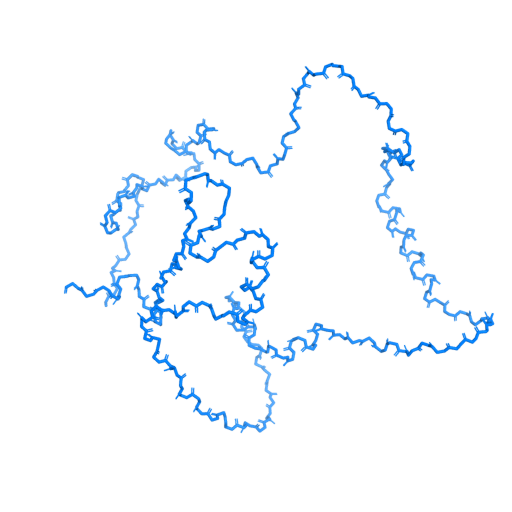1
ATOM 1555 C CA . GLY A 1 207 ? 6.688 -22.529 -3.668 1.00 69.19 207 GLY A CA 1
ATOM 1556 C C . GLY A 1 207 ? 5.762 -23.265 -4.642 1.00 69.19 207 GLY A C 1
ATOM 1557 O O . GLY A 1 207 ? 4.907 -24.025 -4.196 1.00 69.19 207 GLY A O 1
ATOM 1558 N N . VAL A 1 208 ? 5.911 -23.064 -5.957 1.00 74.00 208 VAL A N 1
ATOM 1559 C CA . VAL A 1 208 ? 5.044 -23.682 -6.971 1.00 74.00 208 VAL A CA 1
ATOM 1560 C C . VAL A 1 208 ? 5.653 -25.021 -7.385 1.00 74.00 208 VAL A C 1
ATOM 1562 O O . VAL A 1 208 ? 6.649 -25.059 -8.106 1.00 74.00 208 VAL A O 1
ATOM 1565 N N . LYS A 1 209 ? 5.078 -26.135 -6.916 1.00 60.31 209 LYS A N 1
ATOM 1566 C CA . LYS A 1 209 ? 5.355 -27.455 -7.501 1.00 60.31 209 LYS A CA 1
ATOM 1567 C C . LYS A 1 209 ? 4.612 -27.547 -8.836 1.00 60.31 209 LYS A C 1
ATOM 1569 O O . LYS A 1 209 ? 3.392 -27.404 -8.847 1.00 60.31 209 LYS A O 1
ATOM 1574 N N . VAL A 1 210 ? 5.361 -27.738 -9.921 1.00 46.09 210 VAL A N 1
ATOM 1575 C CA . VAL A 1 210 ? 4.844 -28.110 -11.251 1.00 46.09 210 VAL A CA 1
ATOM 1576 C C . VAL A 1 210 ? 4.598 -29.611 -11.286 1.00 46.09 210 VAL A C 1
ATOM 1578 O O . VAL A 1 210 ? 5.442 -30.337 -10.709 1.00 46.09 210 VAL A O 1
#

InterPro domains:
  IPR000467 G-patch domain [PF01585] (163-205)
  IPR000467 G-patch domain [PS50174] (161-209)
  IPR000467 G-patch domain [SM00443] (159-207)
  IPR053027 Angiogenic factor with G patch and FHA domains 1 [PTHR23106] (3-207)